Protein AF-A0A4S9XEJ0-F1 (afdb_monomer)

Secondary structure (DSSP, 8-state):
-HHHHHHHHHHHHTT-----TTT-HHHHHT--TTS--S-BTTB-GGGTTHHHHHHHHHHHHHHHHHHHHH-TT--HHHHHHHHHHHHSHHHHHHHHHHHTGGGGS--SSSPPPHHHHHHHHHHHHHHHHHHTTS-HHHHHHHHHHTT-GGGG--TTT------------S--SHHHHHHHHHHHHHHHHHHHHHHHHHHHHHHTTSS--

Organism: Aureobasidium pullulans (NCBI:txid5580)

Solvent-accessible surface area (backbone atoms only — not comparable to full-atom values): 12029 Å² total; per-residue (Å²): 115,69,69,62,52,30,53,53,50,50,30,58,52,30,70,45,82,87,77,50,77,88,54,36,42,65,63,39,19,46,35,53,75,79,75,59,81,61,65,54,75,87,39,62,26,83,55,36,17,50,68,34,13,57,49,11,49,56,51,51,50,50,54,52,47,54,45,50,70,68,39,85,87,60,50,78,70,49,48,58,52,48,53,52,65,62,67,28,58,69,44,37,26,52,40,28,66,74,68,48,54,63,77,50,36,78,47,97,90,47,80,74,53,82,76,48,36,23,45,37,54,22,2,46,45,20,23,47,23,60,59,55,74,67,31,65,66,60,36,48,50,26,42,44,53,57,60,42,64,71,82,54,64,59,87,88,72,75,65,65,80,88,65,86,74,74,83,84,74,95,80,79,77,69,66,64,56,54,53,58,52,52,52,54,52,53,55,53,55,53,53,52,51,54,54,52,53,58,51,55,63,59,57,70,72,66,76,83,118

InterPro domains:
  IPR000999 Ribonuclease III domain [PF00636] (51-132)
  IPR000999 Ribonuclease III domain [cd00593] (25-141)
  IPR036389 Ribonuclease III, endonuclease domain superfamily [G3DSA:1.10.1520.10] (4-154)
  IPR036389 Ribonuclease III, endonuclease domain superfamily [SSF69065] (6-148)

Mean predicted aligned error: 14.69 Å

Foldseek 3Di:
DLLVVLLVLLCVLLVHDFDCVQQVLLVQLLFDQPDDQDDHSNDGSNCRLQVLLVQLLVLVLVLQVVLQVVQPVHDPVNSVVSNCVCLPLVNQLVLCVVSVNQVSHDDPPDGDPSNVSSSSSSSSLSSQCVSVVNDSVSSLSSCVSSPPVSSFDDPVPRDGPPDPDDPDDPPDPDPVVVVVVVVVVVVVVVVVVVVVVVVVVVVVVPPPD

Radius of gyration: 27.66 Å; Cα contacts (8 Å, |Δi|>4): 219; chains: 1; bounding box: 76×70×68 Å

Structure (mmCIF, N/CA/C/O backbone):
data_AF-A0A4S9XEJ0-F1
#
_entry.id   AF-A0A4S9XEJ0-F1
#
loop_
_atom_site.group_PDB
_atom_site.id
_atom_site.type_symbol
_atom_site.label_atom_id
_atom_site.label_alt_id
_atom_site.label_comp_id
_atom_site.label_asym_id
_atom_site.label_entity_id
_atom_site.label_seq_id
_atom_site.pdbx_PDB_ins_code
_atom_site.Cartn_x
_atom_site.Cartn_y
_atom_site.Cartn_z
_atom_site.occupancy
_atom_site.B_iso_or_equiv
_atom_site.auth_seq_id
_atom_site.auth_comp_id
_atom_site.auth_asym_id
_atom_site.auth_atom_id
_atom_site.pdbx_PDB_model_num
ATOM 1 N N . MET A 1 1 ? -17.523 12.321 14.201 1.00 56.69 1 MET A N 1
ATOM 2 C CA . MET A 1 1 ? -17.672 12.680 12.771 1.00 56.69 1 MET A CA 1
ATOM 3 C C . MET A 1 1 ? -16.337 12.949 12.084 1.00 56.69 1 MET A C 1
ATOM 5 O O . MET A 1 1 ? -16.152 12.460 10.982 1.00 56.69 1 MET A O 1
ATOM 9 N N . GLU A 1 2 ? -15.392 13.655 12.710 1.00 63.44 2 GLU A N 1
ATOM 10 C CA . GLU A 1 2 ? -14.106 13.977 12.063 1.00 63.44 2 GLU A CA 1
ATOM 11 C C . GLU A 1 2 ? -13.215 12.751 11.795 1.00 63.44 2 GLU A C 1
ATOM 13 O O . GLU A 1 2 ? -12.726 12.557 10.689 1.00 63.44 2 GLU A O 1
ATOM 18 N N . GLN A 1 3 ? -13.091 11.844 12.770 1.00 69.56 3 GLN A N 1
ATOM 19 C CA . GLN A 1 3 ? -12.257 10.645 12.620 1.00 69.56 3 GLN A CA 1
ATOM 20 C C . GLN A 1 3 ? -12.779 9.695 11.526 1.00 69.56 3 GLN A C 1
ATOM 22 O O . GLN A 1 3 ? -11.992 9.115 10.791 1.00 69.56 3 GLN A O 1
ATOM 27 N N . SER A 1 4 ? -14.101 9.559 11.359 1.00 78.94 4 SER A N 1
ATOM 28 C CA . SER A 1 4 ? -14.663 8.714 10.295 1.00 78.94 4 SER A CA 1
ATOM 29 C C . SER A 1 4 ? -14.434 9.303 8.901 1.00 78.94 4 SER A C 1
ATOM 31 O O . SER A 1 4 ? -14.285 8.547 7.947 1.00 78.94 4 SER A O 1
ATOM 33 N N . LYS A 1 5 ? -14.373 10.636 8.766 1.00 83.62 5 LYS A N 1
ATOM 34 C CA . LYS A 1 5 ? -14.010 11.291 7.500 1.00 83.62 5 LYS A CA 1
ATOM 35 C C . LYS A 1 5 ? -12.553 11.015 7.128 1.00 83.62 5 LYS A C 1
ATOM 37 O O . LYS A 1 5 ? -12.303 10.626 5.994 1.00 83.62 5 LYS A O 1
ATOM 42 N N . GLN A 1 6 ? -11.633 11.132 8.085 1.00 83.62 6 GLN A N 1
ATOM 43 C CA . GLN A 1 6 ? -10.208 10.852 7.871 1.00 83.62 6 GLN A CA 1
ATOM 44 C C . GLN A 1 6 ? -9.970 9.403 7.440 1.00 83.62 6 GLN A C 1
ATOM 46 O O . GLN A 1 6 ? -9.301 9.163 6.441 1.00 83.62 6 GLN A O 1
ATOM 51 N N . LEU A 1 7 ? -10.582 8.435 8.133 1.00 87.94 7 LEU A N 1
ATOM 52 C CA . LEU A 1 7 ? -10.469 7.019 7.765 1.00 87.94 7 LEU A CA 1
ATOM 53 C C . LEU A 1 7 ? -10.992 6.767 6.341 1.00 87.94 7 LEU A C 1
ATOM 55 O O . LEU A 1 7 ? -10.294 6.166 5.531 1.00 87.94 7 LEU A O 1
ATOM 59 N N . ASN A 1 8 ? -12.165 7.313 6.001 1.00 90.50 8 ASN A N 1
ATOM 60 C CA . ASN A 1 8 ? -12.727 7.216 4.650 1.00 90.50 8 ASN A CA 1
ATOM 61 C C . ASN A 1 8 ? -11.831 7.856 3.578 1.00 90.50 8 ASN A C 1
ATOM 63 O O . ASN A 1 8 ? -11.776 7.368 2.446 1.00 90.50 8 ASN A O 1
ATOM 67 N N . GLN A 1 9 ? -11.161 8.961 3.907 1.00 91.56 9 GLN A N 1
ATOM 68 C CA . GLN A 1 9 ? -10.241 9.630 2.995 1.00 91.56 9 GLN A CA 1
ATOM 69 C C . GLN A 1 9 ? -9.018 8.756 2.722 1.00 91.56 9 GLN A C 1
ATOM 71 O O . GLN A 1 9 ? -8.674 8.571 1.557 1.00 91.56 9 GLN A O 1
ATOM 76 N N . VAL A 1 10 ? -8.424 8.148 3.757 1.00 93.50 10 VAL A N 1
ATOM 77 C CA . VAL A 1 10 ? -7.306 7.210 3.575 1.00 93.50 10 VAL A CA 1
ATOM 78 C C . VAL A 1 10 ? -7.724 6.044 2.694 1.00 93.50 10 VAL A C 1
ATOM 80 O O . VAL A 1 10 ? -7.068 5.797 1.691 1.00 93.50 10 VAL A O 1
ATOM 83 N N . GLU A 1 11 ? -8.845 5.390 3.002 1.00 95.31 11 GLU A N 1
ATOM 84 C CA . GLU A 1 11 ? -9.389 4.283 2.201 1.00 95.31 11 GLU A CA 1
ATOM 85 C C . GLU A 1 11 ? -9.604 4.653 0.728 1.00 95.31 11 GLU A C 1
ATOM 87 O O . GLU A 1 11 ? -9.397 3.834 -0.168 1.00 95.31 11 GLU A O 1
ATOM 92 N N . THR A 1 12 ? -9.991 5.904 0.466 1.00 96.19 12 THR A N 1
ATOM 93 C CA . THR A 1 12 ? -10.136 6.433 -0.895 1.00 96.19 12 THR A CA 1
ATOM 94 C C . THR A 1 12 ? -8.777 6.615 -1.572 1.00 96.19 12 THR A C 1
ATOM 96 O O . THR A 1 12 ? -8.625 6.207 -2.720 1.00 96.19 12 THR A O 1
ATOM 99 N N . ILE A 1 13 ? -7.790 7.181 -0.867 1.00 94.88 13 ILE A N 1
ATOM 100 C CA . ILE A 1 13 ? -6.423 7.396 -1.372 1.00 94.88 13 ILE A CA 1
ATOM 101 C C . ILE A 1 13 ? -5.763 6.067 -1.754 1.00 94.88 13 ILE A C 1
ATOM 103 O O . ILE A 1 13 ? -5.186 5.953 -2.831 1.00 94.88 13 ILE A O 1
ATOM 107 N N . ILE A 1 14 ? -5.864 5.054 -0.891 1.00 95.62 14 ILE A N 1
ATOM 108 C CA . ILE A 1 14 ? -5.228 3.746 -1.112 1.00 95.62 14 ILE A CA 1
ATOM 109 C C . ILE A 1 14 ? -6.108 2.769 -1.904 1.00 95.62 14 ILE A C 1
ATOM 111 O O . ILE A 1 14 ? -5.714 1.626 -2.112 1.00 95.62 14 ILE A O 1
ATOM 115 N N . ALA A 1 15 ? -7.313 3.188 -2.305 1.00 96.06 15 ALA A N 1
ATOM 116 C CA . ALA A 1 15 ? -8.309 2.356 -2.980 1.00 96.06 15 ALA A CA 1
ATOM 117 C C . ALA A 1 15 ? -8.579 0.997 -2.285 1.00 96.06 15 ALA A C 1
ATOM 119 O O . ALA A 1 15 ? -8.791 -0.020 -2.948 1.00 96.06 15 ALA A O 1
ATOM 120 N N . TYR A 1 16 ? -8.599 0.981 -0.949 1.00 97.25 16 TYR A N 1
ATOM 121 C CA . TYR A 1 16 ? -8.809 -0.213 -0.123 1.00 97.25 16 TYR A CA 1
ATOM 122 C C . TYR A 1 16 ? -9.828 0.074 0.981 1.00 97.25 16 TYR A C 1
ATOM 124 O O . TYR A 1 16 ? -9.779 1.127 1.610 1.00 97.25 16 TYR A O 1
ATOM 132 N N . ARG A 1 17 ? -10.750 -0.865 1.223 1.00 96.88 17 ARG A N 1
ATOM 133 C CA . ARG A 1 17 ? -11.749 -0.783 2.299 1.00 96.88 17 ARG A CA 1
ATOM 134 C C . ARG A 1 17 ? -11.404 -1.777 3.394 1.00 96.88 17 ARG A C 1
ATOM 136 O O . ARG A 1 17 ? -11.351 -2.974 3.124 1.00 96.88 17 ARG A O 1
ATOM 143 N N . PHE A 1 18 ? -11.213 -1.276 4.609 1.00 95.75 18 PHE A N 1
ATOM 144 C CA . PHE A 1 18 ? -10.935 -2.103 5.773 1.00 95.75 18 PHE A CA 1
ATOM 145 C C . PHE A 1 18 ? -12.184 -2.870 6.194 1.00 95.75 18 PHE A C 1
ATOM 147 O O . PHE A 1 18 ? -13.287 -2.322 6.265 1.00 95.75 18 PHE A O 1
ATOM 154 N N . SER A 1 19 ? -11.998 -4.153 6.483 1.00 95.38 19 SER A N 1
ATOM 155 C CA . SER A 1 19 ? -13.087 -5.090 6.766 1.00 95.38 19 SER A CA 1
ATOM 156 C C . SER A 1 19 ? -13.129 -5.562 8.220 1.00 95.38 19 SER A C 1
ATOM 158 O O . SER A 1 19 ? -14.153 -6.098 8.644 1.00 95.38 19 SER A O 1
ATOM 160 N N . LYS A 1 20 ? -12.067 -5.317 9.004 1.00 94.19 20 LYS A N 1
ATOM 161 C CA . LYS A 1 20 ? -11.933 -5.750 10.406 1.00 94.19 20 LYS A CA 1
ATOM 162 C C . LYS A 1 20 ? -11.928 -4.556 11.370 1.00 94.19 20 LYS A C 1
ATOM 164 O O . LYS A 1 20 ? -10.879 -4.174 11.903 1.00 94.19 20 LYS A O 1
ATOM 169 N N . PRO A 1 21 ? -13.088 -3.910 11.603 1.00 85.88 21 PRO A N 1
ATOM 170 C CA . PRO A 1 21 ? -13.169 -2.710 12.436 1.00 85.88 21 PRO A CA 1
ATOM 171 C C . PRO A 1 21 ? -12.790 -2.960 13.905 1.00 85.88 21 PRO A C 1
ATOM 173 O O . PRO A 1 21 ? -12.331 -2.031 14.571 1.00 85.88 21 PRO A O 1
ATOM 176 N N . ASP A 1 22 ? -12.947 -4.193 14.397 1.00 87.44 22 ASP A N 1
ATOM 177 C CA . ASP A 1 22 ? -12.561 -4.640 15.741 1.00 87.44 22 ASP A CA 1
ATOM 178 C C . ASP A 1 22 ? -11.039 -4.631 15.947 1.00 87.44 22 ASP A C 1
ATOM 180 O O . ASP A 1 22 ? -10.562 -4.324 17.039 1.00 87.44 22 ASP A O 1
ATOM 184 N N . LYS A 1 23 ? -10.270 -4.904 14.886 1.00 89.81 23 LYS A N 1
ATOM 185 C CA . LYS A 1 23 ? -8.802 -4.888 14.921 1.00 89.81 23 LYS A CA 1
ATOM 186 C C . LYS A 1 23 ? -8.216 -3.488 14.876 1.00 89.81 23 LYS A C 1
ATOM 188 O O . LYS A 1 23 ? -7.073 -3.300 15.267 1.00 89.81 23 LYS A O 1
ATOM 193 N N . ALA A 1 24 ? -8.988 -2.504 14.415 1.00 89.44 24 ALA A N 1
ATOM 194 C CA . ALA A 1 24 ? -8.602 -1.096 14.399 1.00 89.44 24 ALA A CA 1
ATOM 195 C C . ALA A 1 24 ? -7.258 -0.795 13.688 1.00 89.44 24 ALA A C 1
ATOM 197 O O . ALA A 1 24 ? -6.648 0.235 13.974 1.00 89.44 24 ALA A O 1
ATOM 198 N N . TYR A 1 25 ? -6.831 -1.623 12.723 1.00 93.62 25 TYR A N 1
ATOM 199 C CA . TYR A 1 25 ? -5.536 -1.487 12.038 1.00 93.62 25 TYR A CA 1
ATOM 200 C C . TYR A 1 25 ? -5.311 -0.101 11.429 1.00 93.62 25 TYR A C 1
ATOM 202 O O . TYR A 1 25 ? -4.280 0.523 11.668 1.00 93.62 25 TYR A O 1
ATOM 210 N N . LEU A 1 26 ? -6.297 0.428 10.697 1.00 92.25 26 LEU A N 1
ATOM 211 C CA . LEU A 1 26 ? -6.178 1.762 10.110 1.00 92.25 26 LEU A CA 1
ATOM 212 C C . LEU A 1 26 ? -6.106 2.857 11.184 1.00 92.25 26 LEU A C 1
ATOM 214 O O . LEU A 1 26 ? -5.370 3.825 11.032 1.00 92.25 26 LEU A O 1
ATOM 218 N N . LYS A 1 27 ? -6.832 2.705 12.299 1.00 89.12 27 LYS A N 1
ATOM 219 C CA . LYS A 1 27 ? -6.749 3.669 13.406 1.00 89.12 27 LYS A CA 1
ATOM 220 C C . LYS A 1 27 ? -5.359 3.653 14.033 1.00 89.12 27 LYS A C 1
ATOM 222 O O . LYS A 1 27 ? -4.839 4.722 14.315 1.00 89.12 27 LYS A O 1
ATOM 227 N N . GLU A 1 28 ? -4.769 2.475 14.234 1.00 88.56 28 GLU A N 1
ATOM 228 C CA . GLU A 1 28 ? -3.400 2.330 14.738 1.00 88.56 28 GLU A CA 1
ATOM 229 C C . GLU A 1 28 ? -2.374 2.943 13.777 1.00 88.56 28 GLU A C 1
ATOM 231 O O . GLU A 1 2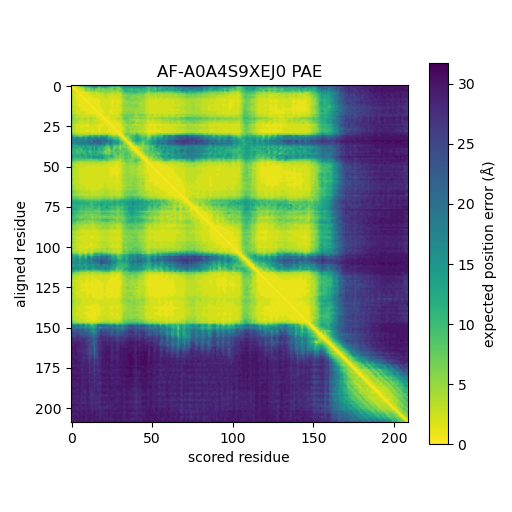8 ? -1.520 3.709 14.218 1.00 88.56 28 GLU A O 1
ATOM 236 N N . ALA A 1 29 ? -2.502 2.694 12.468 1.00 91.31 29 ALA A N 1
ATOM 237 C CA . ALA A 1 29 ? -1.593 3.223 11.450 1.00 91.31 29 ALA A CA 1
ATOM 238 C C . ALA A 1 29 ? -1.505 4.760 11.452 1.00 91.31 29 ALA A C 1
ATOM 240 O O . ALA A 1 29 ? -0.435 5.326 11.211 1.00 91.31 29 ALA A O 1
ATOM 241 N N . LEU A 1 30 ? -2.619 5.432 11.762 1.00 87.69 30 LEU A N 1
ATOM 242 C CA . LEU A 1 30 ? -2.712 6.892 11.808 1.00 87.69 30 LEU A CA 1
ATOM 243 C C . LEU A 1 30 ? -2.282 7.507 13.152 1.00 87.69 30 LEU A C 1
ATOM 245 O O . LEU A 1 30 ? -2.309 8.730 13.280 1.00 87.69 30 LEU A O 1
ATOM 249 N N . ARG A 1 31 ? -1.886 6.716 14.162 1.00 80.88 31 ARG A N 1
ATOM 250 C CA . ARG A 1 31 ? -1.399 7.266 15.441 1.00 80.88 31 ARG A CA 1
ATOM 251 C C . ARG A 1 31 ? 0.052 7.693 15.324 1.00 80.88 31 ARG A C 1
ATOM 253 O O . ARG A 1 31 ? 0.939 6.856 15.147 1.00 80.88 31 ARG A O 1
ATOM 260 N N . THR A 1 32 ? 0.327 8.979 15.536 1.00 68.94 32 THR A N 1
ATOM 261 C CA . THR A 1 32 ? 1.707 9.410 15.756 1.00 68.94 32 THR A CA 1
ATOM 262 C C . THR A 1 32 ? 2.077 9.269 17.230 1.00 68.94 32 THR A C 1
ATOM 264 O O . THR A 1 32 ? 1.226 9.306 18.115 1.00 68.94 32 THR A O 1
ATOM 267 N N . PHE A 1 33 ? 3.375 9.107 17.494 1.00 53.03 33 PHE A N 1
ATOM 268 C CA . PHE A 1 33 ? 4.008 8.822 18.795 1.00 53.03 33 PHE A CA 1
ATOM 269 C C . PHE A 1 33 ? 3.657 9.787 19.963 1.00 53.03 33 PHE A C 1
ATOM 271 O O . PHE A 1 33 ? 4.230 9.668 21.039 1.00 53.03 33 PHE A O 1
ATOM 278 N N . LYS A 1 34 ? 2.767 10.773 19.786 1.00 53.84 34 LYS A N 1
ATOM 279 C CA . LYS A 1 34 ? 2.421 11.769 20.814 1.00 53.84 34 LYS A CA 1
ATOM 280 C C . LYS A 1 34 ? 0.923 12.066 20.980 1.00 53.84 34 LYS A C 1
ATOM 282 O O . LYS A 1 34 ? 0.600 12.865 21.850 1.00 53.84 34 LYS A O 1
ATOM 287 N N . ASP A 1 35 ? 0.028 11.460 20.197 1.00 54.50 35 ASP A N 1
ATOM 288 C CA . ASP A 1 35 ? -1.365 11.944 20.132 1.00 54.50 35 ASP A CA 1
ATOM 289 C C . ASP A 1 35 ? -2.277 11.422 21.253 1.00 54.50 35 ASP A C 1
ATOM 291 O O . ASP A 1 35 ? -3.244 12.088 21.606 1.00 54.50 35 ASP A O 1
ATOM 295 N N . ASP A 1 36 ? -1.997 10.249 21.829 1.00 54.19 36 ASP A N 1
ATOM 296 C CA . ASP A 1 36 ? -2.858 9.641 22.852 1.00 54.19 36 ASP A CA 1
ATOM 297 C C . ASP A 1 36 ? -2.096 8.505 23.567 1.00 54.19 36 ASP A C 1
ATOM 299 O O . ASP A 1 36 ? -1.428 7.715 22.899 1.00 54.19 36 ASP A O 1
ATOM 303 N N . GLN A 1 37 ? -2.174 8.424 24.901 1.00 61.03 37 GLN A N 1
ATOM 304 C CA . GLN A 1 37 ? -1.551 7.378 25.734 1.00 61.03 37 GLN A CA 1
ATOM 305 C C . GLN A 1 37 ? -2.456 6.142 25.935 1.00 61.03 37 GLN A C 1
ATOM 307 O O . GLN A 1 37 ? -2.059 5.180 26.595 1.00 61.03 37 GLN A O 1
ATOM 312 N N . SER A 1 38 ? -3.661 6.131 25.357 1.00 62.31 38 SER A N 1
ATOM 313 C CA . SER A 1 38 ? -4.578 4.990 25.413 1.00 62.31 38 SER A CA 1
ATOM 314 C C . SER A 1 38 ? -4.090 3.822 24.536 1.00 62.31 38 SER A C 1
ATOM 316 O O . SER A 1 38 ? -3.604 4.049 23.427 1.00 62.31 38 SER A O 1
ATOM 318 N N . PRO A 1 39 ? -4.204 2.553 24.953 1.00 60.12 39 PRO A N 1
ATOM 319 C CA . PRO A 1 39 ? -3.944 1.418 24.067 1.00 60.12 39 PRO A CA 1
ATOM 320 C C . PRO A 1 39 ? -4.928 1.369 22.881 1.00 60.12 39 PRO A C 1
ATOM 322 O O . PRO A 1 39 ? -6.117 1.619 23.050 1.00 60.12 39 PRO A O 1
ATOM 325 N N . VAL A 1 40 ? -4.463 1.002 21.681 1.00 67.62 40 VAL A N 1
ATOM 326 C CA . VAL A 1 40 ? -5.322 0.628 20.531 1.00 67.62 40 VAL A CA 1
ATOM 327 C C . VAL A 1 40 ? -4.908 -0.753 20.055 1.00 67.62 40 VAL A C 1
ATOM 329 O O . VAL A 1 40 ? -3.722 -1.066 20.068 1.00 67.62 40 VAL A O 1
ATOM 332 N N . ALA A 1 41 ? -5.888 -1.582 19.682 1.00 67.94 41 ALA A N 1
ATOM 333 C CA . ALA A 1 41 ? -5.665 -2.959 19.233 1.00 67.94 41 ALA A CA 1
ATOM 334 C C . ALA A 1 41 ? -4.838 -3.816 20.222 1.00 67.94 41 ALA A C 1
ATOM 336 O O . ALA A 1 41 ? -4.156 -4.757 19.831 1.00 67.94 41 ALA A O 1
ATOM 337 N N . GLY A 1 42 ? -4.868 -3.480 21.518 1.00 66.31 42 GLY A N 1
ATOM 338 C CA . GLY A 1 42 ? -4.057 -4.139 22.550 1.00 66.31 42 GLY A CA 1
ATOM 339 C C . GLY A 1 42 ? -2.572 -3.742 22.559 1.00 66.31 42 GLY A C 1
ATOM 340 O O . GLY A 1 42 ? -1.807 -4.259 23.372 1.00 66.31 42 GLY A O 1
ATOM 341 N N . HIS A 1 43 ? -2.141 -2.813 21.702 1.00 68.06 43 HIS A N 1
ATOM 342 C CA . HIS A 1 43 ? -0.766 -2.322 21.656 1.00 68.06 43 HIS A CA 1
ATOM 343 C C . HIS A 1 43 ? -0.533 -1.126 22.584 1.00 68.06 43 HIS A C 1
ATOM 345 O O . HIS A 1 43 ? -1.409 -0.287 22.805 1.00 68.06 43 HIS A O 1
ATOM 351 N N . ARG A 1 44 ? 0.690 -1.048 23.133 1.00 65.50 44 ARG A N 1
ATOM 352 C CA . ARG A 1 44 ? 1.110 0.045 24.018 1.00 65.50 44 ARG A CA 1
ATOM 353 C C . ARG A 1 44 ? 1.120 1.351 23.235 1.00 65.50 44 ARG A C 1
ATOM 355 O O . ARG A 1 44 ? 1.751 1.433 22.187 1.00 65.50 44 ARG A O 1
ATOM 362 N N . ALA A 1 45 ? 0.512 2.389 23.795 1.00 63.72 45 ALA A N 1
ATOM 363 C CA . ALA A 1 45 ? 0.402 3.691 23.145 1.00 63.72 45 ALA A CA 1
ATOM 364 C C . ALA A 1 45 ? 1.752 4.305 22.743 1.00 63.72 45 ALA A C 1
ATOM 366 O O . ALA A 1 45 ? 1.862 4.926 21.688 1.00 63.72 45 ALA A O 1
ATOM 367 N N . LYS A 1 46 ? 2.801 4.050 23.539 1.00 67.81 46 LYS A N 1
ATOM 368 C CA . LYS A 1 46 ? 4.172 4.493 23.251 1.00 67.81 46 LYS A CA 1
ATOM 369 C C . LYS A 1 46 ? 4.741 3.939 21.944 1.00 67.81 46 LYS A C 1
ATOM 371 O O . LYS A 1 46 ? 5.672 4.523 21.415 1.00 67.81 46 LYS A O 1
ATOM 376 N N . ASP A 1 47 ? 4.229 2.824 21.428 1.00 73.62 47 ASP A N 1
ATOM 377 C CA . ASP A 1 47 ? 4.750 2.234 20.194 1.00 73.62 47 ASP A CA 1
ATOM 378 C C . ASP A 1 47 ? 4.163 2.953 18.953 1.00 73.62 47 ASP A C 1
ATOM 380 O O . ASP A 1 47 ? 4.772 2.932 17.880 1.00 73.62 47 ASP A O 1
ATOM 384 N N . GLY A 1 48 ? 3.034 3.665 19.101 1.00 82.06 48 GLY A N 1
ATOM 385 C CA . GLY A 1 48 ? 2.346 4.364 18.012 1.00 82.06 48 GLY A CA 1
ATOM 386 C C . GLY A 1 48 ? 2.064 3.434 16.830 1.00 82.06 48 GLY A C 1
ATOM 387 O O . GLY A 1 48 ? 1.669 2.287 17.015 1.00 82.06 48 GLY A O 1
ATOM 388 N N . ASN A 1 49 ? 2.329 3.910 15.616 1.00 90.00 49 ASN A N 1
ATOM 389 C CA . ASN A 1 49 ? 2.192 3.131 14.387 1.00 90.00 49 ASN A CA 1
ATOM 390 C C . ASN A 1 49 ? 3.438 2.299 14.011 1.00 90.00 49 ASN A C 1
ATOM 392 O O . ASN A 1 49 ? 3.455 1.657 12.961 1.00 90.00 49 ASN A O 1
ATOM 396 N N . ARG A 1 50 ? 4.491 2.278 14.844 1.00 90.12 50 ARG A N 1
ATOM 397 C CA . ARG A 1 50 ? 5.803 1.716 14.462 1.00 90.12 50 ARG A CA 1
ATOM 398 C C . ARG A 1 50 ? 5.771 0.216 14.182 1.00 90.12 50 ARG A C 1
ATOM 400 O O . ARG A 1 50 ? 6.497 -0.246 13.312 1.00 90.12 50 ARG A O 1
ATOM 407 N N . LYS A 1 51 ? 4.944 -0.552 14.898 1.00 92.38 51 LYS A N 1
ATOM 408 C CA . LYS A 1 51 ? 4.825 -2.001 14.661 1.00 92.38 51 LYS A CA 1
ATOM 409 C C . LYS A 1 51 ? 4.245 -2.300 13.282 1.00 92.38 51 LYS A C 1
ATOM 411 O O . LYS A 1 51 ? 4.779 -3.140 12.567 1.00 92.38 51 LYS A O 1
ATOM 416 N N . LEU A 1 52 ? 3.188 -1.580 12.904 1.00 94.38 52 LEU A N 1
ATOM 417 C CA . LEU A 1 52 ? 2.623 -1.673 11.561 1.00 94.38 52 LEU A CA 1
ATOM 418 C C . LEU A 1 52 ? 3.611 -1.175 10.510 1.00 94.38 52 LEU A C 1
ATOM 420 O O . LEU A 1 52 ? 3.689 -1.778 9.448 1.00 94.38 52 LEU A O 1
ATOM 424 N N . ALA A 1 53 ? 4.387 -0.130 10.810 1.00 94.25 53 ALA A N 1
ATOM 425 C CA . ALA A 1 53 ? 5.410 0.368 9.896 1.00 94.25 53 ALA A CA 1
ATOM 426 C C . ALA A 1 53 ? 6.485 -0.687 9.598 1.00 94.25 53 ALA A C 1
ATOM 428 O O . ALA A 1 53 ? 6.784 -0.927 8.438 1.00 94.25 53 ALA A O 1
ATOM 429 N N . ILE A 1 54 ? 6.982 -1.401 10.613 1.00 95.19 54 ILE A N 1
ATOM 430 C CA . ILE A 1 54 ? 7.950 -2.495 10.414 1.00 95.19 54 ILE A CA 1
ATOM 431 C C . ILE A 1 54 ? 7.378 -3.591 9.499 1.00 95.19 54 ILE A C 1
ATOM 433 O O . ILE A 1 54 ? 8.076 -4.094 8.623 1.00 95.19 54 ILE A O 1
ATOM 437 N N . ILE A 1 55 ? 6.103 -3.957 9.679 1.00 97.44 55 ILE A N 1
ATOM 438 C CA . ILE A 1 55 ? 5.431 -4.922 8.793 1.00 97.44 55 ILE A CA 1
ATOM 439 C C . ILE A 1 55 ? 5.324 -4.355 7.375 1.00 97.44 55 ILE A C 1
ATOM 441 O O . ILE A 1 55 ? 5.606 -5.055 6.407 1.00 97.44 55 ILE A O 1
ATOM 445 N N . GLY A 1 56 ? 4.911 -3.095 7.253 1.00 97.38 56 GLY A N 1
ATOM 446 C CA . GLY A 1 56 ? 4.753 -2.411 5.978 1.00 97.38 56 GLY A CA 1
ATOM 447 C C . GLY A 1 56 ? 6.038 -2.338 5.172 1.00 97.38 56 GLY A C 1
ATOM 448 O O . GLY A 1 56 ? 6.027 -2.741 4.016 1.00 97.38 56 GLY A O 1
ATOM 449 N N . ASP A 1 57 ? 7.132 -1.893 5.786 1.00 95.50 57 ASP A N 1
ATOM 450 C CA . ASP A 1 57 ? 8.459 -1.815 5.166 1.00 95.50 57 ASP A CA 1
ATOM 451 C C . ASP A 1 57 ? 8.884 -3.172 4.580 1.00 95.50 57 ASP A C 1
ATOM 453 O O . ASP A 1 57 ? 9.137 -3.295 3.378 1.00 95.50 57 ASP A O 1
ATOM 457 N N . ALA A 1 58 ? 8.816 -4.233 5.393 1.00 97.06 58 ALA A N 1
ATOM 458 C CA . ALA A 1 58 ? 9.156 -5.583 4.955 1.00 97.06 58 ALA A CA 1
ATOM 459 C C . ALA A 1 58 ? 8.279 -6.061 3.783 1.00 97.06 58 ALA A C 1
ATOM 461 O O . ALA A 1 58 ? 8.773 -6.628 2.809 1.00 97.06 58 ALA A O 1
ATOM 462 N N . ILE A 1 59 ? 6.970 -5.821 3.849 1.00 97.00 59 ILE A N 1
ATOM 463 C CA . ILE A 1 59 ? 6.027 -6.271 2.822 1.00 97.00 59 ILE A CA 1
ATOM 464 C C . ILE A 1 59 ? 6.149 -5.453 1.529 1.00 97.00 59 ILE A C 1
ATOM 466 O O . ILE A 1 59 ? 6.033 -6.010 0.436 1.00 97.00 59 ILE A O 1
ATOM 470 N N . MET A 1 60 ? 6.445 -4.158 1.619 1.00 94.81 60 MET A N 1
ATOM 471 C CA . MET A 1 60 ? 6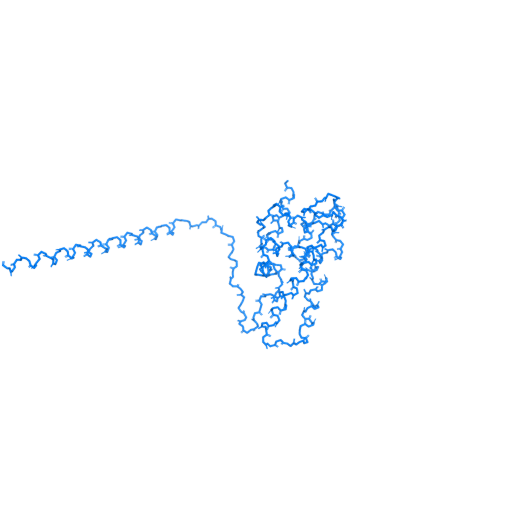.748 -3.329 0.452 1.00 94.81 60 MET A CA 1
ATOM 472 C C . MET A 1 60 ? 8.023 -3.808 -0.245 1.00 94.81 60 MET A C 1
ATOM 474 O O . MET A 1 60 ? 8.033 -3.907 -1.472 1.00 94.81 60 MET A O 1
ATOM 478 N N . ALA A 1 61 ? 9.059 -4.182 0.515 1.00 93.38 61 ALA A N 1
ATOM 479 C CA . ALA A 1 61 ? 10.269 -4.787 -0.036 1.00 93.38 61 ALA A CA 1
ATOM 480 C C . ALA A 1 61 ? 9.981 -6.102 -0.772 1.00 93.38 61 ALA A C 1
ATOM 482 O O . ALA A 1 61 ? 10.487 -6.292 -1.878 1.00 93.38 61 ALA A O 1
ATOM 483 N N . VAL A 1 62 ? 9.113 -6.965 -0.229 1.00 93.56 62 VAL A N 1
ATOM 484 C CA . VAL A 1 62 ? 8.668 -8.194 -0.913 1.00 93.56 62 VAL A CA 1
ATOM 485 C C . VAL A 1 62 ? 7.972 -7.873 -2.237 1.00 93.56 62 VAL A C 1
ATOM 487 O O . VAL A 1 62 ? 8.309 -8.460 -3.261 1.00 93.56 62 VAL A O 1
ATOM 490 N N . VAL A 1 63 ? 7.038 -6.917 -2.253 1.00 91.56 63 VAL A N 1
ATOM 491 C CA . VAL A 1 63 ? 6.318 -6.539 -3.481 1.00 91.56 63 VAL A CA 1
ATOM 492 C C . VAL A 1 63 ? 7.263 -5.984 -4.552 1.00 91.56 63 VAL A C 1
ATOM 494 O O . VAL A 1 63 ? 7.135 -6.335 -5.725 1.00 91.56 63 VAL A O 1
ATOM 497 N N . VAL A 1 64 ? 8.225 -5.141 -4.166 1.00 88.75 64 VAL A N 1
ATOM 498 C CA . VAL A 1 64 ? 9.237 -4.607 -5.092 1.00 88.75 64 VAL A CA 1
ATOM 499 C C . VAL A 1 64 ? 10.181 -5.717 -5.576 1.00 88.75 64 VAL A C 1
ATOM 501 O O . VAL A 1 64 ? 10.546 -5.731 -6.750 1.00 88.75 64 VAL A O 1
ATOM 504 N N . ALA A 1 65 ? 10.533 -6.680 -4.719 1.00 89.00 65 ALA A N 1
ATOM 505 C CA . ALA A 1 65 ? 11.351 -7.835 -5.091 1.00 89.00 65 ALA A CA 1
ATOM 506 C C . ALA A 1 65 ? 10.647 -8.755 -6.092 1.00 89.00 65 ALA A C 1
ATOM 508 O O . ALA A 1 65 ? 11.274 -9.178 -7.059 1.00 89.00 65 ALA A O 1
ATOM 509 N N . GLU A 1 66 ? 9.353 -9.034 -5.905 1.00 87.81 66 GLU A N 1
ATOM 510 C CA . GLU A 1 66 ? 8.563 -9.811 -6.868 1.00 87.81 66 GLU A CA 1
ATOM 511 C C . GLU A 1 66 ? 8.514 -9.122 -8.234 1.00 87.81 66 GLU A C 1
ATOM 513 O O . GLU A 1 66 ? 8.665 -9.782 -9.263 1.00 87.81 66 GLU A O 1
ATOM 518 N N . TYR A 1 67 ? 8.354 -7.795 -8.249 1.00 83.69 67 TYR A N 1
ATOM 519 C CA . TYR A 1 67 ? 8.397 -7.019 -9.483 1.00 83.69 67 TYR A CA 1
ATOM 520 C C . TYR A 1 67 ? 9.761 -7.121 -10.173 1.00 83.69 67 TYR A C 1
ATOM 522 O O . TYR A 1 67 ? 9.820 -7.505 -11.342 1.00 83.69 67 TYR A O 1
ATOM 530 N N . TRP A 1 68 ? 10.848 -6.850 -9.445 1.00 85.31 68 TRP A N 1
ATOM 531 C CA . TRP A 1 68 ? 12.211 -6.985 -9.959 1.00 85.31 68 TRP A CA 1
ATOM 532 C C . TRP A 1 68 ? 12.460 -8.391 -10.517 1.00 85.31 68 TRP A C 1
ATOM 534 O O . TRP A 1 68 ? 12.846 -8.532 -11.670 1.00 85.31 68 TRP A O 1
ATOM 544 N N . TYR A 1 69 ? 12.137 -9.436 -9.754 1.00 85.31 69 TYR A N 1
ATOM 545 C CA . TYR A 1 69 ? 12.329 -10.822 -10.179 1.00 85.31 69 TYR A CA 1
ATOM 546 C C . TYR A 1 69 ? 11.525 -11.177 -11.441 1.00 85.31 69 TYR A C 1
ATOM 548 O O . TYR A 1 69 ? 11.974 -11.969 -12.270 1.00 85.31 69 TYR A O 1
ATOM 556 N N . SER A 1 70 ? 10.332 -10.597 -11.602 1.00 83.69 70 SER A N 1
ATOM 557 C CA . SER A 1 70 ? 9.497 -10.812 -12.788 1.00 83.69 70 SER A CA 1
ATOM 558 C C . SER A 1 70 ? 10.026 -10.112 -14.048 1.00 83.69 70 SER A C 1
ATOM 560 O O . SER A 1 70 ? 9.752 -10.566 -15.165 1.00 83.69 70 SER A O 1
ATOM 562 N N . ASP A 1 71 ? 10.808 -9.040 -13.886 1.00 81.50 71 ASP A N 1
ATOM 563 C CA . ASP A 1 71 ? 11.457 -8.328 -14.982 1.00 81.50 71 ASP A CA 1
ATOM 564 C C . ASP A 1 71 ? 12.694 -9.105 -15.451 1.00 81.50 71 ASP A C 1
ATOM 566 O O . ASP A 1 71 ? 13.788 -8.983 -14.900 1.00 81.50 71 ASP A O 1
ATOM 570 N N . LYS A 1 72 ? 12.510 -9.904 -16.509 1.00 80.12 72 LYS A N 1
ATOM 571 C CA . LYS A 1 72 ? 13.552 -10.762 -17.105 1.00 80.12 72 LYS A CA 1
ATOM 572 C C . LYS A 1 72 ? 14.791 -10.005 -17.585 1.00 80.12 72 LYS A C 1
ATOM 574 O O . LYS A 1 72 ? 15.820 -10.639 -17.802 1.00 80.12 72 LYS A O 1
ATOM 579 N N . ASP A 1 73 ? 14.678 -8.696 -17.793 1.00 83.44 73 ASP A N 1
ATOM 580 C CA . ASP A 1 73 ? 15.769 -7.866 -18.298 1.00 83.44 73 ASP A CA 1
ATOM 581 C C . ASP A 1 73 ? 16.486 -7.123 -17.148 1.00 83.44 73 ASP A C 1
ATOM 583 O O . ASP A 1 73 ? 17.445 -6.388 -17.386 1.00 83.44 73 ASP A O 1
ATOM 587 N N . SER A 1 74 ? 16.036 -7.304 -15.900 1.00 81.19 74 SER A N 1
ATOM 588 C CA . SER A 1 74 ? 16.635 -6.683 -14.721 1.00 81.19 74 SER A CA 1
ATOM 589 C C . SER A 1 74 ? 17.837 -7.475 -14.192 1.00 81.19 74 SER A C 1
ATOM 591 O O . SER A 1 74 ? 17.857 -8.704 -14.147 1.00 81.19 74 SER A O 1
ATOM 593 N N . SER A 1 75 ? 18.875 -6.751 -13.779 1.00 81.56 75 SER A N 1
ATOM 594 C CA . SER A 1 75 ? 20.083 -7.307 -13.170 1.00 81.56 75 SER A CA 1
ATOM 595 C C . SER A 1 75 ? 20.070 -7.160 -11.648 1.00 81.56 75 SER A C 1
ATOM 597 O O . SER A 1 75 ? 19.316 -6.370 -11.075 1.00 81.56 75 SER A O 1
ATOM 599 N N . ILE A 1 76 ? 20.983 -7.853 -10.963 1.00 78.19 76 ILE A N 1
ATOM 600 C CA . ILE A 1 76 ? 21.187 -7.680 -9.515 1.00 78.19 76 ILE A CA 1
ATOM 601 C C . ILE A 1 76 ? 21.618 -6.252 -9.136 1.00 78.19 76 ILE A C 1
ATOM 603 O O . ILE A 1 76 ? 21.326 -5.777 -8.041 1.00 78.19 76 ILE A O 1
ATOM 607 N N . ARG A 1 77 ? 22.281 -5.529 -10.048 1.00 74.94 77 ARG A N 1
ATOM 608 C CA . ARG A 1 77 ? 22.637 -4.120 -9.835 1.00 74.94 77 ARG A CA 1
ATOM 609 C C . ARG A 1 77 ? 21.395 -3.229 -9.862 1.00 74.94 77 ARG A C 1
ATOM 611 O O . ARG A 1 77 ? 21.323 -2.260 -9.107 1.00 74.94 77 ARG A O 1
ATOM 618 N N . ASP A 1 78 ? 20.408 -3.592 -10.679 1.00 78.19 78 ASP A N 1
ATOM 619 C CA . ASP A 1 78 ? 19.129 -2.889 -10.750 1.00 78.19 78 ASP A CA 1
ATOM 620 C C . ASP A 1 78 ? 18.301 -3.102 -9.482 1.00 78.19 78 ASP A C 1
ATOM 622 O O . ASP A 1 78 ? 17.611 -2.175 -9.070 1.00 78.19 78 ASP A O 1
ATOM 626 N N . TRP A 1 79 ? 18.434 -4.250 -8.803 1.00 82.50 79 TRP A N 1
ATOM 627 C CA . TRP A 1 79 ? 17.799 -4.480 -7.500 1.00 82.50 79 TRP A CA 1
ATOM 628 C C . TRP A 1 79 ? 18.237 -3.454 -6.454 1.00 82.50 79 TRP A C 1
ATOM 630 O O . TRP A 1 79 ? 17.394 -2.781 -5.865 1.00 82.50 79 TRP A O 1
ATOM 640 N N . ALA A 1 80 ? 19.547 -3.302 -6.231 1.00 81.31 80 ALA A N 1
ATOM 641 C CA . ALA A 1 80 ? 20.059 -2.395 -5.203 1.00 81.31 80 ALA A CA 1
ATOM 642 C C . ALA A 1 80 ? 19.610 -0.946 -5.456 1.00 81.31 80 ALA A C 1
ATOM 644 O O . ALA A 1 80 ? 19.170 -0.253 -4.536 1.00 81.31 80 ALA A O 1
ATOM 645 N N . ALA A 1 81 ? 19.662 -0.511 -6.720 1.00 80.56 81 ALA A N 1
ATOM 646 C CA . ALA A 1 81 ? 19.188 0.805 -7.127 1.00 80.56 81 ALA A CA 1
ATOM 647 C C . ALA A 1 81 ? 17.664 0.948 -6.970 1.00 80.56 81 ALA A C 1
ATOM 649 O O . ALA A 1 81 ? 17.201 1.969 -6.466 1.00 80.56 81 ALA A O 1
ATOM 650 N N . MET A 1 82 ? 16.878 -0.055 -7.369 1.00 80.50 82 MET A N 1
ATOM 651 C CA . MET A 1 82 ? 15.417 -0.051 -7.259 1.00 80.50 82 MET A CA 1
ATOM 652 C C . MET A 1 82 ? 14.977 -0.014 -5.7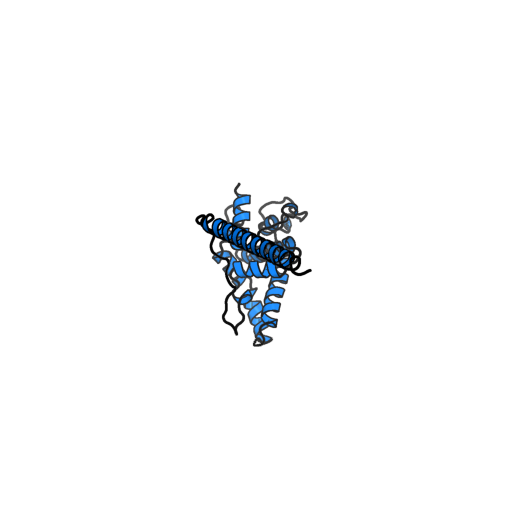96 1.00 80.50 82 MET A C 1
ATOM 654 O O . MET A 1 82 ? 14.249 0.892 -5.400 1.00 80.50 82 MET A O 1
ATOM 658 N N . HIS A 1 83 ? 15.489 -0.927 -4.971 1.00 82.94 83 HIS A N 1
ATOM 659 C CA . HIS A 1 83 ? 15.197 -0.982 -3.544 1.00 82.94 83 HIS A CA 1
ATOM 660 C C . HIS A 1 83 ? 15.526 0.353 -2.860 1.00 82.94 83 HIS A C 1
ATOM 662 O O . HIS A 1 83 ? 14.661 0.961 -2.229 1.00 82.94 83 HIS A O 1
ATOM 668 N N . HIS A 1 84 ? 16.744 0.874 -3.053 1.00 82.44 84 HIS A N 1
ATOM 669 C CA . HIS A 1 84 ? 17.159 2.136 -2.440 1.00 82.44 84 HIS A CA 1
ATOM 67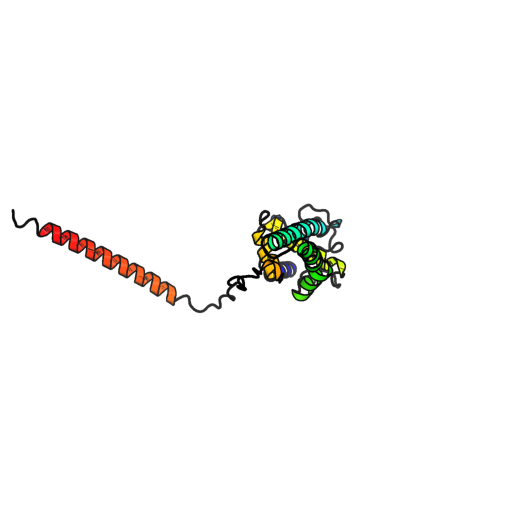0 C C . HIS A 1 84 ? 16.319 3.327 -2.924 1.00 82.44 84 HIS A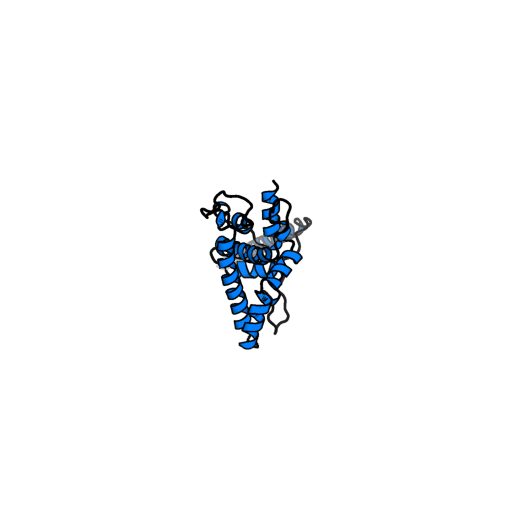 C 1
ATOM 672 O O . HIS A 1 84 ? 15.835 4.126 -2.125 1.00 82.44 84 HIS A O 1
ATOM 678 N N . ASN A 1 85 ? 16.079 3.443 -4.230 1.00 82.81 85 ASN A N 1
ATOM 679 C CA . ASN A 1 85 ? 15.382 4.603 -4.783 1.00 82.81 85 ASN A CA 1
ATOM 680 C C . ASN A 1 85 ? 13.868 4.583 -4.542 1.00 82.81 85 ASN A C 1
ATOM 682 O O . ASN A 1 85 ? 13.237 5.635 -4.656 1.00 82.81 85 ASN A O 1
ATOM 686 N N . ARG A 1 86 ? 13.271 3.421 -4.255 1.00 82.81 86 ARG A N 1
ATOM 687 C CA . ARG A 1 86 ? 11.808 3.257 -4.151 1.00 82.81 86 ARG A CA 1
ATOM 688 C C . ARG A 1 86 ? 11.299 2.996 -2.751 1.00 82.81 86 ARG A C 1
ATOM 690 O O . ARG A 1 86 ? 10.122 3.224 -2.501 1.00 82.81 86 ARG A O 1
ATOM 697 N N . LEU A 1 87 ? 12.168 2.562 -1.851 1.00 88.00 87 LEU A N 1
ATOM 698 C CA . LEU A 1 87 ? 11.828 2.357 -0.447 1.00 88.00 87 LEU A CA 1
ATOM 699 C C . LEU A 1 87 ? 12.607 3.307 0.468 1.00 88.00 87 LEU A C 1
ATOM 701 O O . LEU A 1 87 ? 12.495 3.230 1.682 1.00 88.00 87 LEU A O 1
ATOM 705 N N . SER A 1 88 ? 13.359 4.267 -0.088 1.00 87.94 88 SER A N 1
ATOM 706 C CA . SER A 1 88 ? 13.942 5.332 0.732 1.00 87.94 88 SER A CA 1
ATOM 707 C C . SER A 1 88 ? 12.861 6.191 1.383 1.00 87.94 88 SER A C 1
ATOM 709 O O . SER A 1 88 ? 11.889 6.602 0.744 1.00 87.94 88 SER A O 1
ATOM 711 N N . ASN A 1 89 ? 13.121 6.605 2.624 1.00 86.88 89 ASN A N 1
ATOM 712 C CA . ASN A 1 89 ? 12.295 7.570 3.355 1.00 86.88 89 ASN A CA 1
ATOM 713 C C . ASN A 1 89 ? 11.968 8.825 2.532 1.00 86.88 89 ASN A C 1
ATOM 715 O O . ASN A 1 89 ? 10.863 9.360 2.626 1.00 86.88 89 ASN A O 1
ATOM 719 N N . HIS A 1 90 ? 12.911 9.296 1.705 1.00 87.75 90 HIS A N 1
ATOM 720 C CA . HIS A 1 90 ? 12.696 10.439 0.819 1.00 87.75 90 HIS A CA 1
ATOM 721 C C . HIS A 1 90 ? 11.595 10.162 -0.215 1.00 87.75 90 HIS A C 1
ATOM 723 O O . HIS A 1 90 ? 10.677 10.971 -0.377 1.00 87.75 90 HIS A O 1
ATOM 729 N N . TYR A 1 91 ? 11.660 9.015 -0.892 1.00 89.19 91 TYR A N 1
ATOM 730 C CA . TYR A 1 91 ? 10.656 8.628 -1.877 1.00 89.19 91 TYR A CA 1
ATOM 731 C C . TYR A 1 91 ? 9.291 8.383 -1.224 1.00 89.19 91 TYR A C 1
ATOM 733 O O . TYR A 1 91 ? 8.296 8.962 -1.668 1.00 89.19 91 TYR A O 1
ATOM 741 N N . LEU A 1 92 ? 9.243 7.632 -0.120 1.00 91.75 92 LEU A N 1
ATOM 742 C CA . LEU A 1 92 ? 8.004 7.373 0.623 1.00 91.75 92 LEU A CA 1
ATOM 743 C C . LEU A 1 92 ? 7.341 8.672 1.099 1.00 91.75 92 LEU A C 1
ATOM 745 O O . LEU A 1 92 ? 6.137 8.870 0.933 1.00 91.75 92 LEU A O 1
ATOM 749 N N . ARG A 1 93 ? 8.135 9.626 1.593 1.00 88.38 93 ARG A N 1
ATOM 75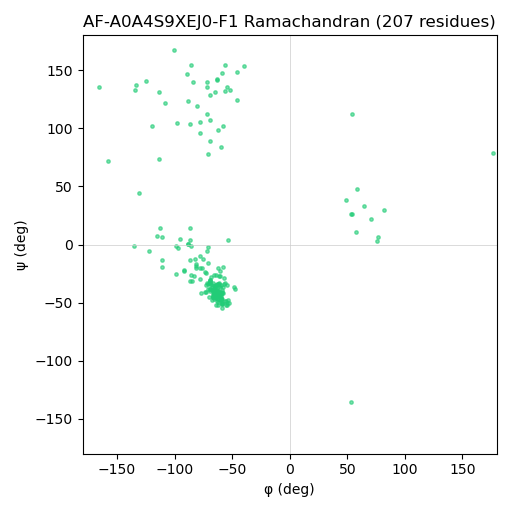0 C CA . ARG A 1 93 ? 7.647 10.962 1.947 1.00 88.38 93 ARG A CA 1
ATOM 751 C C . ARG A 1 93 ? 7.056 11.698 0.749 1.00 88.38 93 ARG A C 1
ATOM 753 O O . ARG A 1 93 ? 6.012 12.332 0.889 1.00 88.38 93 ARG A O 1
ATOM 760 N N . SER A 1 94 ? 7.705 11.641 -0.413 1.00 89.50 94 SER A N 1
ATOM 761 C CA . SER A 1 94 ? 7.189 12.299 -1.620 1.00 89.50 94 SER A CA 1
ATOM 762 C C . SER A 1 94 ? 5.800 11.777 -2.011 1.00 89.50 94 SER A C 1
ATOM 764 O O . SER A 1 94 ? 4.946 12.555 -2.433 1.00 89.50 94 SER A O 1
ATOM 766 N N . ILE A 1 95 ? 5.541 10.481 -1.798 1.00 91.25 95 ILE A N 1
ATOM 767 C CA . ILE A 1 95 ? 4.231 9.862 -2.020 1.00 91.25 95 ILE A CA 1
ATOM 768 C C . ILE A 1 95 ? 3.208 10.383 -1.018 1.00 91.25 95 ILE A C 1
ATOM 770 O O . ILE A 1 95 ? 2.123 10.795 -1.425 1.00 91.25 95 ILE A O 1
ATOM 774 N N . VAL A 1 96 ? 3.552 10.421 0.271 1.00 90.06 96 VAL A N 1
ATOM 775 C CA . VAL A 1 96 ? 2.657 10.947 1.314 1.00 90.06 96 VAL A CA 1
ATOM 776 C C . VAL A 1 96 ? 2.219 12.374 1.004 1.00 90.06 96 VAL A C 1
ATOM 778 O O . VAL A 1 96 ? 1.023 12.651 1.002 1.00 90.06 96 VAL A O 1
ATOM 781 N N . LEU A 1 97 ? 3.169 13.251 0.665 1.00 88.19 97 LEU A N 1
ATOM 782 C CA . LEU A 1 97 ? 2.879 14.651 0.348 1.00 88.19 97 LEU A CA 1
ATOM 783 C C . LEU A 1 97 ? 2.031 14.793 -0.923 1.00 88.19 97 LEU A C 1
ATOM 785 O O . LEU A 1 97 ? 1.086 15.574 -0.955 1.00 88.19 97 LEU A O 1
ATOM 789 N N . ARG A 1 98 ? 2.340 14.026 -1.975 1.00 89.75 98 ARG A N 1
ATOM 790 C CA . ARG A 1 98 ? 1.611 14.090 -3.253 1.00 89.75 98 ARG A CA 1
ATOM 791 C C . ARG A 1 98 ? 0.185 13.546 -3.156 1.00 89.75 98 ARG A C 1
ATOM 793 O O . ARG A 1 98 ? -0.687 14.004 -3.886 1.00 89.75 98 ARG A O 1
ATOM 800 N N . THR A 1 99 ? -0.043 12.557 -2.297 1.00 89.81 99 THR A N 1
ATOM 801 C CA . THR A 1 99 ? -1.363 11.937 -2.094 1.00 89.81 99 THR A CA 1
ATOM 802 C C . THR A 1 99 ? -2.211 12.673 -1.055 1.00 89.81 99 THR A C 1
ATOM 804 O O . THR A 1 99 ? -3.414 12.433 -0.974 1.00 89.81 99 THR A O 1
ATOM 807 N N . GLY A 1 100 ? -1.604 13.571 -0.273 1.00 88.19 100 GLY A N 1
ATOM 808 C CA . GLY A 1 100 ? -2.261 14.262 0.834 1.00 88.19 100 GLY A CA 1
ATOM 809 C C . GLY A 1 100 ? -2.554 13.349 2.029 1.00 88.19 100 GLY A C 1
ATOM 810 O O . GLY A 1 100 ? -3.457 13.632 2.820 1.00 88.19 100 GLY A O 1
ATOM 811 N N . LEU A 1 101 ? -1.832 12.229 2.155 1.00 88.50 101 LEU A N 1
ATOM 812 C CA . LEU A 1 101 ? -2.022 11.279 3.253 1.00 88.50 101 LEU A CA 1
ATOM 813 C C . LEU A 1 101 ? -1.633 11.894 4.610 1.00 88.50 101 LEU A C 1
ATOM 815 O O . LEU A 1 101 ? -2.194 11.528 5.641 1.00 88.50 101 LEU A O 1
ATOM 819 N N . ASP A 1 102 ? -0.732 12.875 4.613 1.00 85.12 102 ASP A N 1
ATOM 820 C CA . ASP A 1 102 ? -0.347 13.654 5.792 1.00 85.12 102 ASP A CA 1
ATOM 821 C C . ASP A 1 102 ? -1.517 14.436 6.404 1.00 85.12 102 ASP A C 1
ATOM 823 O O . ASP A 1 102 ? -1.603 14.532 7.627 1.00 85.12 102 ASP A O 1
ATOM 827 N N . PHE A 1 103 ? -2.468 14.911 5.592 1.00 82.25 103 PHE A N 1
ATOM 828 C CA . PHE A 1 103 ? -3.677 15.590 6.080 1.00 82.25 103 PHE A CA 1
ATOM 829 C C . PHE A 1 103 ? -4.674 14.647 6.769 1.00 82.25 103 PHE A C 1
ATOM 831 O O . PHE A 1 103 ? -5.570 15.098 7.483 1.00 82.25 103 PHE A O 1
ATOM 838 N N . CYS A 1 104 ? -4.533 13.333 6.572 1.00 80.69 104 CYS A N 1
ATOM 839 C CA . CYS A 1 104 ? -5.399 12.336 7.202 1.00 80.69 104 CYS A CA 1
ATOM 840 C C . CYS A 1 104 ? -4.965 11.993 8.634 1.00 80.69 104 CYS A C 1
ATOM 842 O O . CYS A 1 104 ? -5.718 11.358 9.375 1.00 80.69 104 CYS A O 1
ATOM 844 N N . VAL A 1 105 ? -3.764 12.410 9.036 1.00 76.06 105 VAL A N 1
ATOM 845 C CA . VAL A 1 105 ? -3.242 12.208 10.385 1.00 76.06 105 VAL A CA 1
ATOM 846 C C . VAL A 1 105 ? -3.679 13.374 11.259 1.00 76.06 105 VAL A C 1
ATOM 848 O O . VAL A 1 105 ? -3.386 14.533 10.972 1.00 76.06 105 VAL A O 1
ATOM 851 N N . LYS A 1 106 ? -4.366 13.081 12.369 1.00 62.47 106 LYS A N 1
ATOM 852 C CA . LYS A 1 106 ? -4.513 14.080 13.429 1.00 62.47 106 LYS A CA 1
ATOM 853 C C . LYS A 1 106 ? -3.153 14.279 14.065 1.00 62.47 106 LYS A C 1
ATOM 855 O O . LYS A 1 106 ? -2.709 13.442 14.831 1.00 62.47 106 LYS A O 1
ATOM 860 N N . CYS A 1 107 ? -2.538 15.409 13.791 1.00 53.25 107 CYS A N 1
ATOM 861 C CA . CYS A 1 107 ? -1.554 15.972 14.688 1.00 53.25 107 CYS A CA 1
ATOM 862 C C . CYS A 1 107 ? -2.155 17.265 15.229 1.00 53.25 107 CYS A C 1
ATOM 864 O O . CYS A 1 107 ? -2.692 18.068 14.465 1.00 53.25 107 CYS A O 1
ATOM 866 N N . HIS A 1 108 ? -2.118 17.450 16.546 1.00 48.06 108 HIS A N 1
ATOM 867 C CA . HIS A 1 108 ? -2.608 18.651 17.221 1.00 48.06 108 HIS A CA 1
ATOM 868 C C . HIS A 1 108 ? -1.856 19.909 16.740 1.00 48.06 108 HIS A C 1
ATOM 870 O O . HIS A 1 108 ? -0.885 20.332 17.356 1.00 48.06 108 HIS A O 1
ATOM 876 N N . GLY A 1 109 ? -2.282 20.489 15.613 1.00 42.75 109 GLY A N 1
ATOM 877 C CA . GLY A 1 109 ? -1.767 21.750 15.071 1.00 42.75 109 GLY A CA 1
ATOM 878 C C . GLY A 1 109 ? -0.406 21.694 14.363 1.00 42.75 109 GLY A C 1
ATOM 879 O O . GLY A 1 109 ? 0.104 22.746 13.987 1.00 42.75 109 GLY A O 1
ATOM 880 N N . HIS A 1 110 ? 0.191 20.517 14.142 1.00 48.12 110 HIS A N 1
ATOM 881 C CA . HIS A 1 110 ? 1.523 20.406 13.528 1.00 48.12 110 HIS A CA 1
ATOM 882 C C . HIS A 1 110 ? 1.577 19.332 12.446 1.00 48.12 110 HIS A C 1
ATOM 884 O O . HIS A 1 110 ? 1.147 18.217 12.683 1.00 48.12 110 HIS A O 1
ATOM 890 N N . GLN A 1 111 ? 2.145 19.619 11.274 1.00 54.62 111 GLN A N 1
ATOM 891 C CA . GLN A 1 111 ? 2.407 18.573 10.278 1.00 54.62 111 GLN A CA 1
ATOM 892 C C . GLN A 1 111 ? 3.325 17.480 10.861 1.00 54.62 111 GLN A C 1
ATOM 894 O O . GLN A 1 111 ? 4.207 17.792 11.673 1.00 54.62 111 GLN A O 1
ATOM 899 N N . PRO A 1 112 ? 3.169 16.206 10.449 1.00 56.66 112 PRO A N 1
ATOM 900 C CA . PRO A 1 112 ? 4.117 15.160 10.806 1.00 56.66 112 PRO A CA 1
ATOM 901 C C . PRO A 1 112 ? 5.540 15.614 10.455 1.00 56.66 112 PRO A C 1
ATOM 903 O O . PRO A 1 112 ? 5.786 16.120 9.358 1.00 56.66 112 PRO A O 1
ATOM 906 N N . SER A 1 113 ? 6.493 15.447 11.379 1.00 62.44 113 SER A N 1
ATOM 907 C CA . SER A 1 113 ? 7.901 15.731 11.079 1.00 62.44 113 SER A CA 1
ATOM 908 C C . SER A 1 113 ? 8.358 14.908 9.871 1.00 62.44 113 SER A C 1
ATOM 910 O O . SER A 1 113 ? 7.812 13.837 9.605 1.00 62.44 113 SER A O 1
ATOM 912 N N . LYS A 1 114 ? 9.372 15.396 9.146 1.00 59.66 114 LYS A N 1
ATOM 913 C CA . LYS A 1 114 ? 9.860 14.804 7.884 1.00 59.66 114 LYS A CA 1
ATOM 914 C C . LYS A 1 114 ? 10.062 13.281 7.965 1.00 59.66 114 LYS A C 1
ATOM 916 O O . LYS A 1 114 ? 9.694 12.582 7.027 1.00 59.66 114 LYS A O 1
ATOM 921 N N . ASP A 1 115 ? 10.549 12.789 9.101 1.00 64.25 115 ASP A N 1
ATOM 922 C CA . ASP A 1 115 ? 10.817 11.364 9.341 1.00 64.25 115 ASP A CA 1
ATOM 923 C C . ASP A 1 115 ? 9.552 10.517 9.553 1.00 64.25 115 ASP A C 1
ATOM 925 O O . ASP A 1 115 ? 9.558 9.319 9.304 1.00 64.25 115 ASP A O 1
ATOM 929 N N . LYS A 1 116 ? 8.437 11.120 9.981 1.00 76.75 116 LYS A N 1
ATOM 930 C CA . LYS A 1 116 ? 7.190 10.398 10.284 1.00 76.75 116 LYS A CA 1
ATOM 931 C C . LYS A 1 116 ? 6.355 10.081 9.047 1.00 76.75 116 LYS A C 1
ATOM 933 O O . LYS A 1 116 ? 5.480 9.225 9.127 1.00 76.75 116 LYS A O 1
ATOM 938 N N . ALA A 1 117 ? 6.594 10.762 7.927 1.00 84.69 117 ALA A N 1
ATOM 939 C CA . ALA A 1 117 ? 5.836 10.544 6.699 1.00 84.69 117 ALA A CA 1
ATOM 940 C C . ALA A 1 117 ? 6.097 9.147 6.106 1.00 84.69 117 ALA A C 1
ATOM 942 O O . ALA A 1 117 ? 5.146 8.447 5.783 1.00 84.69 117 ALA A O 1
ATOM 943 N N . GLY A 1 118 ? 7.360 8.707 6.029 1.00 89.12 118 GLY A N 1
ATOM 944 C CA . GLY A 1 118 ? 7.692 7.345 5.581 1.00 89.12 118 GLY A CA 1
ATOM 945 C C . GLY A 1 118 ? 7.034 6.285 6.467 1.00 89.12 118 GLY A C 1
ATOM 946 O O . GLY A 1 118 ? 6.250 5.475 5.983 1.00 89.12 118 GLY A O 1
ATOM 947 N N . THR A 1 119 ? 7.216 6.417 7.785 1.00 90.81 119 THR A N 1
ATOM 948 C CA . THR A 1 119 ? 6.618 5.525 8.792 1.00 90.81 119 THR A CA 1
ATOM 949 C C . THR A 1 119 ? 5.091 5.472 8.727 1.00 90.81 119 THR A C 1
ATOM 951 O O . THR A 1 119 ? 4.501 4.419 8.946 1.00 90.81 119 THR A O 1
ATOM 954 N N . LEU A 1 120 ? 4.421 6.588 8.423 1.00 91.50 120 LEU A N 1
ATOM 955 C CA . LEU A 1 120 ? 2.974 6.610 8.198 1.00 91.50 120 LEU A CA 1
ATOM 956 C C . LEU A 1 120 ? 2.578 5.748 6.997 1.00 91.50 120 LEU A C 1
ATOM 958 O O . LEU A 1 120 ? 1.648 4.951 7.104 1.00 91.50 120 LEU A O 1
ATOM 962 N N . LEU A 1 121 ? 3.258 5.923 5.863 1.00 94.12 121 LEU A N 1
ATOM 963 C CA . LEU A 1 121 ? 2.953 5.183 4.641 1.00 94.12 121 LEU A CA 1
ATOM 964 C C . LEU A 1 121 ? 3.170 3.682 4.843 1.00 94.12 121 LEU A C 1
ATOM 966 O O . LEU A 1 121 ? 2.281 2.891 4.535 1.00 94.12 121 LEU A O 1
ATOM 970 N N . GLU A 1 122 ? 4.308 3.314 5.430 1.00 95.62 122 GLU A N 1
ATOM 971 C CA . GLU A 1 122 ? 4.624 1.939 5.816 1.00 95.62 122 GLU A CA 1
ATOM 972 C C . GLU A 1 122 ? 3.535 1.380 6.736 1.00 95.62 122 GLU A C 1
ATOM 974 O O . GLU A 1 122 ? 2.984 0.315 6.474 1.00 95.62 122 GLU A O 1
ATOM 979 N N . ALA A 1 123 ? 3.131 2.118 7.774 1.00 95.38 123 ALA A N 1
ATOM 980 C CA . ALA A 1 123 ? 2.106 1.648 8.698 1.00 95.38 123 ALA A CA 1
ATOM 981 C C . ALA A 1 123 ? 0.742 1.436 8.029 1.00 95.38 123 ALA A C 1
ATOM 983 O O . ALA A 1 123 ? 0.048 0.470 8.348 1.00 95.38 123 ALA A O 1
ATOM 984 N N . VAL A 1 124 ? 0.354 2.305 7.092 1.00 96.31 124 VAL A N 1
ATOM 985 C CA . VAL A 1 124 ? -0.879 2.134 6.310 1.00 96.31 124 VAL A CA 1
ATOM 986 C C . VAL A 1 124 ? -0.796 0.880 5.439 1.00 96.31 124 VAL A C 1
ATOM 988 O O . VAL A 1 124 ? -1.756 0.112 5.393 1.00 96.31 124 VAL A O 1
ATOM 991 N N . ILE A 1 125 ? 0.348 0.616 4.805 1.00 97.88 125 ILE A N 1
ATOM 992 C CA . ILE A 1 125 ? 0.547 -0.612 4.028 1.00 97.88 125 ILE A CA 1
ATOM 993 C C . ILE A 1 125 ? 0.535 -1.859 4.925 1.00 97.88 125 ILE A C 1
ATOM 995 O O . ILE A 1 125 ? -0.142 -2.837 4.600 1.00 97.88 125 ILE A O 1
ATOM 999 N N . GLY A 1 126 ? 1.196 -1.818 6.083 1.00 98.19 126 GLY A N 1
ATOM 1000 C CA . GLY A 1 126 ? 1.149 -2.895 7.072 1.00 98.19 126 GLY A CA 1
ATOM 1001 C C . GLY A 1 126 ? -0.277 -3.174 7.556 1.00 98.19 126 GLY A C 1
ATOM 1002 O O . GLY A 1 126 ? -0.680 -4.331 7.681 1.00 98.19 126 GLY A O 1
ATOM 1003 N N . ALA A 1 127 ? -1.083 -2.126 7.745 1.00 97.50 127 ALA A N 1
ATOM 1004 C CA . ALA A 1 127 ? -2.496 -2.254 8.085 1.00 97.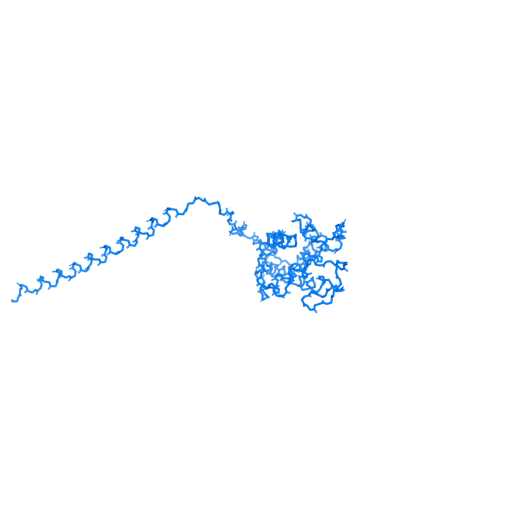50 127 ALA A CA 1
ATOM 1005 C C . ALA A 1 127 ? -3.303 -2.950 6.976 1.00 97.50 127 ALA A C 1
ATOM 1007 O O . ALA A 1 127 ? -4.095 -3.838 7.286 1.00 97.50 127 ALA A O 1
ATOM 1008 N N . VAL A 1 128 ? -3.091 -2.598 5.700 1.00 98.38 128 VAL A N 1
ATOM 1009 C CA . VAL A 1 128 ? -3.731 -3.278 4.554 1.00 98.38 128 VAL A CA 1
ATOM 1010 C C . VAL A 1 128 ? -3.358 -4.757 4.525 1.00 98.38 128 VAL A C 1
ATOM 1012 O O . VAL A 1 128 ? -4.229 -5.612 4.361 1.00 98.38 128 VAL A O 1
ATOM 1015 N N . TYR A 1 129 ? -2.077 -5.078 4.709 1.00 98.56 129 TYR A N 1
ATOM 1016 C CA . TYR A 1 129 ? -1.600 -6.458 4.701 1.00 98.56 129 TYR A CA 1
ATOM 1017 C C . TYR A 1 129 ? -2.295 -7.309 5.773 1.00 98.56 129 TYR A C 1
ATOM 1019 O O . TYR A 1 129 ? -2.808 -8.382 5.466 1.00 98.56 129 TYR A O 1
ATOM 1027 N N . LEU A 1 130 ? -2.390 -6.813 7.010 1.00 98.31 130 LEU A N 1
ATOM 1028 C CA . LEU A 1 130 ? -3.043 -7.548 8.098 1.00 98.31 130 LEU A CA 1
ATOM 1029 C C . LEU A 1 130 ? -4.573 -7.594 7.966 1.00 98.31 130 LEU A C 1
ATOM 1031 O O . LEU A 1 130 ? -5.183 -8.639 8.206 1.00 98.31 130 LEU A O 1
ATOM 1035 N N . ASP A 1 131 ? -5.211 -6.491 7.562 1.00 98.38 131 ASP A N 1
ATOM 1036 C CA . ASP A 1 131 ? -6.664 -6.463 7.366 1.00 98.38 131 ASP A CA 1
ATOM 1037 C C . ASP A 1 131 ? -7.100 -7.439 6.267 1.00 98.38 131 ASP A C 1
ATOM 1039 O O . ASP A 1 131 ? -8.126 -8.099 6.409 1.00 98.38 131 ASP A O 1
ATOM 1043 N N . SER A 1 132 ? -6.272 -7.614 5.237 1.00 97.88 132 SER A N 1
ATOM 1044 C CA . SER A 1 132 ? -6.541 -8.485 4.089 1.00 97.88 132 SER A CA 1
ATOM 1045 C C . SER A 1 132 ? -6.131 -9.955 4.268 1.00 97.88 132 SER A C 1
ATOM 1047 O O . SER A 1 132 ? -6.072 -10.679 3.277 1.00 97.88 132 SER A O 1
ATOM 1049 N N . ASP A 1 133 ? -5.845 -10.404 5.498 1.00 97.81 133 ASP A N 1
ATOM 1050 C CA . ASP A 1 133 ? -5.365 -11.770 5.788 1.00 97.81 133 ASP A CA 1
ATOM 1051 C C . ASP A 1 133 ? -4.061 -12.105 5.052 1.00 97.81 133 ASP A C 1
ATOM 1053 O O . ASP A 1 133 ? -3.919 -13.159 4.431 1.00 97.81 133 ASP A O 1
ATOM 1057 N N . CYS A 1 134 ? -3.093 -11.189 5.127 1.00 97.38 134 CYS A N 1
ATOM 1058 C CA . CYS A 1 134 ? -1.765 -11.327 4.533 1.00 97.38 134 CYS A CA 1
ATOM 1059 C C . CYS A 1 134 ? -1.781 -11.397 2.992 1.00 97.38 134 CYS A C 1
ATOM 1061 O O . CYS A 1 134 ? -0.946 -12.057 2.370 1.00 97.38 134 CYS A O 1
ATOM 1063 N N . ASN A 1 135 ? -2.725 -10.707 2.343 1.00 96.44 135 ASN A N 1
ATOM 1064 C CA . ASN A 1 135 ? -2.881 -10.756 0.892 1.00 96.44 135 ASN A CA 1
ATOM 1065 C C . ASN A 1 135 ? -1.981 -9.736 0.173 1.00 96.44 135 ASN A C 1
ATOM 1067 O O . ASN A 1 135 ? -2.296 -8.547 0.067 1.00 96.44 135 ASN A O 1
ATOM 1071 N N . LEU A 1 136 ? -0.891 -10.224 -0.425 1.00 93.88 136 LEU A N 1
ATOM 1072 C CA . LEU A 1 136 ? 0.039 -9.401 -1.208 1.00 93.88 136 LEU A CA 1
ATOM 1073 C C . LEU A 1 136 ? -0.603 -8.715 -2.425 1.00 93.88 136 LEU A C 1
ATOM 1075 O O . LEU A 1 136 ? -0.155 -7.644 -2.829 1.00 93.88 136 LEU A O 1
ATOM 1079 N N . SER A 1 137 ? -1.673 -9.263 -3.008 1.00 92.94 137 SER A N 1
ATOM 1080 C CA . SER A 1 137 ? -2.374 -8.590 -4.109 1.0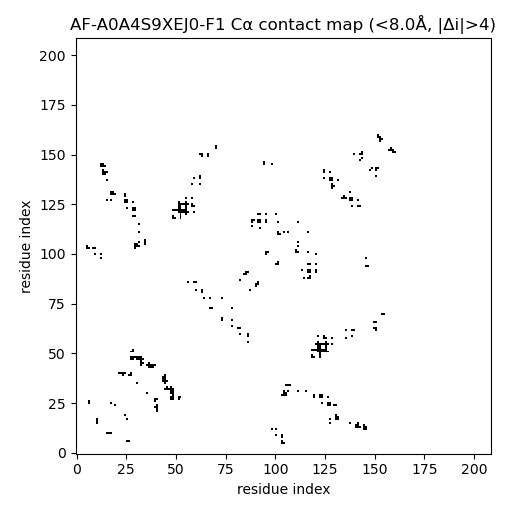0 92.94 137 SER A CA 1
ATOM 1081 C C . SER A 1 137 ? -3.144 -7.359 -3.632 1.00 92.94 137 SER A C 1
ATOM 1083 O O . SER A 1 137 ? -3.211 -6.370 -4.358 1.00 92.94 137 SER A O 1
ATOM 1085 N N . ALA A 1 138 ? -3.686 -7.382 -2.411 1.00 96.06 138 ALA A N 1
ATOM 1086 C CA . ALA A 1 138 ? -4.318 -6.202 -1.821 1.00 96.06 138 ALA A CA 1
ATOM 1087 C C . ALA A 1 138 ? -3.283 -5.099 -1.560 1.00 96.06 138 ALA A C 1
ATOM 1089 O O . ALA A 1 138 ? -3.512 -3.942 -1.911 1.00 96.06 138 ALA A O 1
ATOM 1090 N N . VAL A 1 139 ? -2.114 -5.479 -1.036 1.00 96.62 139 VAL A N 1
ATOM 1091 C CA . VAL A 1 139 ? -0.970 -4.576 -0.849 1.00 96.62 139 VAL A CA 1
ATOM 1092 C C . VAL A 1 139 ? -0.526 -3.966 -2.174 1.00 96.62 139 VAL A C 1
ATOM 1094 O O . VAL A 1 139 ? -0.424 -2.745 -2.273 1.00 96.62 139 VAL A O 1
ATOM 1097 N N . ARG A 1 140 ? -0.308 -4.789 -3.209 1.00 93.81 140 ARG A N 1
ATOM 1098 C CA . ARG A 1 140 ? 0.055 -4.308 -4.549 1.00 93.81 140 ARG A CA 1
ATOM 1099 C C . ARG A 1 140 ? -0.931 -3.266 -5.047 1.00 93.81 140 ARG A C 1
ATOM 1101 O O . ARG A 1 140 ? -0.511 -2.182 -5.432 1.00 93.81 140 ARG A O 1
ATOM 1108 N N . ASN A 1 141 ? -2.230 -3.557 -4.986 1.00 93.19 141 ASN A N 1
ATOM 1109 C CA . ASN A 1 141 ? -3.270 -2.627 -5.428 1.00 93.19 141 ASN A CA 1
ATOM 1110 C C . ASN A 1 141 ? -3.226 -1.298 -4.658 1.00 93.19 141 ASN A C 1
ATOM 1112 O O . ASN A 1 141 ? -3.352 -0.240 -5.274 1.00 93.19 141 ASN A O 1
ATOM 1116 N N . ALA A 1 142 ? -2.990 -1.339 -3.343 1.00 95.75 142 ALA A N 1
ATOM 1117 C CA . ALA A 1 142 ? -2.820 -0.133 -2.537 1.00 95.75 142 ALA A CA 1
ATOM 1118 C C . ALA A 1 142 ? -1.570 0.665 -2.948 1.00 95.75 142 ALA A C 1
ATOM 1120 O O . ALA A 1 142 ? -1.642 1.881 -3.121 1.00 95.75 142 ALA A O 1
ATOM 1121 N N . MET A 1 143 ? -0.436 -0.005 -3.183 1.00 94.12 143 MET A N 1
ATOM 1122 C CA . MET A 1 143 ? 0.784 0.636 -3.689 1.00 94.12 143 MET A CA 1
ATOM 1123 C C . MET A 1 143 ? 0.569 1.251 -5.083 1.00 94.12 143 MET A C 1
ATOM 1125 O O . MET A 1 143 ? 0.998 2.378 -5.332 1.00 94.12 143 MET A O 1
ATOM 1129 N N . VAL A 1 144 ? -0.159 0.578 -5.981 1.00 91.56 144 VAL A N 1
ATOM 1130 C CA . VAL A 1 144 ? -0.544 1.139 -7.289 1.00 91.56 144 VAL A CA 1
ATOM 1131 C C . VAL A 1 144 ? -1.382 2.407 -7.116 1.00 91.56 144 VAL A C 1
ATOM 1133 O O . VAL A 1 144 ? -1.095 3.415 -7.760 1.00 91.56 144 VAL A O 1
ATOM 1136 N N . ALA A 1 145 ? -2.384 2.389 -6.232 1.00 92.50 145 ALA A N 1
ATOM 1137 C CA . ALA A 1 145 ? -3.243 3.545 -5.963 1.00 92.50 145 ALA A CA 1
ATOM 1138 C C . ALA A 1 145 ? -2.458 4.746 -5.405 1.00 92.50 145 ALA A C 1
ATOM 1140 O O . ALA A 1 145 ? -2.701 5.888 -5.792 1.00 92.50 145 ALA A O 1
ATOM 1141 N N . LEU A 1 146 ? -1.442 4.479 -4.580 1.00 91.94 146 LEU A N 1
ATOM 1142 C CA . LEU A 1 146 ? -0.489 5.471 -4.069 1.00 91.94 146 LEU A CA 1
ATOM 1143 C C . LEU A 1 146 ? 0.501 5.980 -5.137 1.00 91.94 146 LEU A C 1
ATOM 1145 O O . LEU A 1 146 ? 1.272 6.913 -4.899 1.00 91.94 146 LEU A O 1
ATOM 1149 N N . GLY A 1 147 ? 0.476 5.401 -6.338 1.00 87.44 147 GLY A N 1
ATOM 1150 C CA . GLY A 1 147 ? 1.294 5.818 -7.468 1.00 87.44 147 GLY A CA 1
ATOM 1151 C C . GLY A 1 147 ? 2.717 5.269 -7.440 1.00 87.44 147 GLY A C 1
ATOM 1152 O O . GLY A 1 147 ? 3.614 5.931 -7.967 1.00 87.44 147 GLY A O 1
ATOM 1153 N N . PHE A 1 148 ? 2.936 4.088 -6.851 1.00 85.38 148 PHE A N 1
ATOM 1154 C CA . PHE A 1 148 ? 4.154 3.310 -7.082 1.00 85.38 148 PHE A CA 1
ATOM 1155 C C . PHE A 1 148 ? 4.131 2.786 -8.520 1.00 85.38 148 PHE A C 1
ATOM 1157 O O . PHE A 1 148 ? 3.618 1.703 -8.784 1.00 85.38 148 PHE A O 1
ATOM 1164 N N . ALA A 1 149 ? 4.670 3.568 -9.457 1.00 63.94 149 ALA A N 1
ATOM 1165 C CA . ALA A 1 149 ? 4.641 3.256 -10.888 1.00 63.94 149 ALA A CA 1
ATOM 1166 C C . ALA A 1 149 ? 5.273 1.893 -11.226 1.00 63.94 149 ALA A C 1
ATOM 1168 O O . ALA A 1 149 ? 4.860 1.245 -12.178 1.00 63.94 149 ALA A O 1
ATOM 1169 N N . GLU A 1 150 ? 6.234 1.430 -10.429 1.00 59.78 150 GLU A N 1
ATOM 1170 C CA . GLU A 1 150 ? 6.952 0.179 -10.681 1.00 59.78 150 GLU A CA 1
ATOM 1171 C C . GLU A 1 150 ? 6.199 -1.067 -10.227 1.00 59.78 150 GLU A C 1
ATOM 1173 O O . GLU A 1 150 ? 6.450 -2.124 -10.764 1.00 59.78 150 GLU A O 1
ATOM 1178 N N . VAL A 1 151 ? 5.179 -0.975 -9.368 1.00 56.91 151 VAL A N 1
ATOM 1179 C CA . VAL A 1 151 ? 4.300 -2.136 -9.094 1.00 56.91 151 VAL A CA 1
ATOM 1180 C C . VAL A 1 151 ? 3.402 -2.457 -10.312 1.00 56.91 151 VAL A C 1
ATOM 1182 O O . VAL A 1 151 ? 2.623 -3.406 -10.295 1.00 56.91 151 VAL A O 1
ATOM 1185 N N . VAL A 1 152 ? 3.492 -1.661 -11.388 1.00 51.12 152 VAL A N 1
ATOM 1186 C CA . VAL A 1 152 ? 2.506 -1.610 -12.478 1.00 51.12 152 VAL A CA 1
ATOM 1187 C C . VAL A 1 152 ? 3.089 -1.903 -13.869 1.00 51.12 152 VAL A C 1
ATOM 1189 O O . VAL A 1 152 ? 2.307 -1.964 -14.814 1.00 51.12 152 VAL A O 1
ATOM 1192 N N . VAL A 1 153 ? 4.407 -2.072 -14.064 1.00 52.56 153 VAL A N 1
ATOM 1193 C CA . VAL A 1 153 ? 4.984 -2.018 -15.430 1.00 52.56 153 VAL A CA 1
ATOM 1194 C C . VAL A 1 153 ? 5.687 -3.298 -15.881 1.00 52.56 153 VAL A C 1
ATOM 1196 O O . VAL A 1 153 ? 6.863 -3.511 -15.636 1.00 52.56 153 VAL A O 1
ATOM 1199 N N . ASP A 1 154 ? 5.012 -4.088 -16.712 1.00 48.06 154 ASP A N 1
ATOM 1200 C CA . ASP A 1 154 ? 5.719 -4.945 -17.667 1.00 48.06 154 ASP A CA 1
ATOM 1201 C C . ASP A 1 154 ? 6.313 -4.060 -18.783 1.00 48.06 154 ASP A C 1
ATOM 1203 O O . ASP A 1 154 ? 5.586 -3.466 -19.589 1.00 48.06 154 ASP A O 1
ATOM 1207 N N . LYS A 1 155 ? 7.648 -3.964 -18.828 1.00 46.53 155 LYS A N 1
ATOM 1208 C CA . LYS A 1 155 ? 8.390 -3.159 -19.813 1.00 46.53 155 LYS A CA 1
ATOM 1209 C C . LYS A 1 155 ? 8.182 -3.616 -21.265 1.00 46.53 155 LYS A C 1
ATOM 1211 O O . LYS A 1 155 ? 8.419 -2.820 -22.170 1.00 46.53 155 LYS A O 1
ATOM 1216 N N . LYS A 1 156 ? 7.736 -4.856 -21.513 1.00 43.66 156 LYS A N 1
ATOM 1217 C CA . LYS A 1 156 ? 7.583 -5.426 -22.869 1.00 43.66 156 LYS A CA 1
ATOM 1218 C C . LYS A 1 156 ? 6.242 -5.108 -23.503 1.00 43.66 156 LYS A C 1
ATOM 1220 O O . LYS A 1 156 ? 6.157 -4.995 -24.723 1.00 43.66 156 LYS A O 1
ATOM 1225 N N . THR A 1 157 ? 5.193 -4.976 -22.699 1.00 49.31 157 THR A N 1
ATOM 1226 C CA . THR A 1 157 ? 3.843 -4.766 -23.228 1.00 49.31 157 THR A CA 1
ATOM 1227 C C . THR A 1 157 ? 3.428 -3.304 -23.214 1.00 49.31 157 THR A C 1
ATOM 1229 O O . THR A 1 157 ? 2.584 -2.933 -24.021 1.00 49.31 157 THR A O 1
ATOM 1232 N N . GLY A 1 158 ? 3.987 -2.460 -22.336 1.00 42.47 158 GLY A N 1
ATOM 1233 C CA . GLY A 1 158 ? 3.565 -1.056 -22.207 1.00 42.47 158 GLY A CA 1
ATOM 1234 C C . GLY A 1 158 ? 2.069 -0.896 -21.891 1.00 42.47 158 GLY A C 1
ATOM 1235 O O . GLY A 1 158 ? 1.524 0.204 -21.983 1.00 42.47 158 GLY A O 1
ATOM 1236 N N . ILE A 1 159 ? 1.381 -1.992 -21.545 1.00 38.03 159 ILE A N 1
ATOM 1237 C CA . ILE A 1 159 ? -0.054 -2.013 -21.301 1.00 38.03 159 ILE A CA 1
ATOM 1238 C C . ILE A 1 159 ? -0.276 -1.932 -19.798 1.00 38.03 159 ILE A C 1
ATOM 1240 O O . ILE A 1 159 ? -0.130 -2.890 -19.044 1.00 38.03 159 ILE A O 1
ATOM 1244 N N . TYR A 1 160 ? -0.681 -0.729 -19.417 1.00 51.59 160 TYR A N 1
ATOM 1245 C CA . TYR A 1 160 ? -1.276 -0.349 -18.150 1.00 51.59 160 TYR A CA 1
ATOM 1246 C C . TYR A 1 160 ? -2.372 -1.323 -17.704 1.00 51.59 160 TYR A C 1
ATOM 1248 O O . TYR A 1 160 ? -3.148 -1.832 -18.520 1.00 51.59 160 TYR A O 1
ATOM 1256 N N . GLY A 1 161 ? -2.517 -1.492 -16.389 1.00 38.25 161 GLY A N 1
ATOM 1257 C CA . GLY A 1 161 ? -3.684 -2.144 -15.805 1.00 38.25 161 GLY A CA 1
ATOM 1258 C C . GLY A 1 161 ? -4.983 -1.617 -16.424 1.00 38.25 161 GLY A C 1
ATOM 1259 O O . GLY A 1 161 ? -5.256 -0.413 -16.429 1.00 38.25 161 GLY A O 1
ATOM 1260 N N . LYS A 1 162 ? -5.809 -2.520 -16.961 1.00 31.03 162 LYS A N 1
ATOM 1261 C CA . LYS A 1 162 ? -7.180 -2.193 -17.361 1.00 31.03 162 LYS A CA 1
ATOM 1262 C C . LYS A 1 162 ? -7.982 -1.763 -16.124 1.00 31.03 162 LYS A C 1
ATOM 1264 O O . LYS A 1 162 ? -8.495 -2.592 -15.387 1.00 31.03 162 LYS A O 1
ATOM 1269 N N . THR A 1 163 ? -8.089 -0.443 -15.975 1.00 31.02 163 THR A N 1
ATOM 1270 C CA . THR A 1 163 ? -9.220 0.369 -15.486 1.00 31.02 163 THR A CA 1
ATOM 1271 C C . THR A 1 163 ? -9.836 0.050 -14.116 1.00 31.02 163 THR A C 1
ATOM 1273 O O . THR A 1 163 ? -10.659 -0.856 -13.997 1.00 31.02 163 THR A O 1
ATOM 1276 N N . VAL A 1 164 ? -9.666 0.972 -13.158 1.00 29.50 164 VAL A N 1
ATOM 1277 C CA . VAL A 1 164 ? -10.802 1.395 -12.321 1.00 29.50 164 VAL A CA 1
ATOM 1278 C C . VAL A 1 164 ? -11.630 2.353 -13.174 1.00 29.50 164 VAL A C 1
ATOM 1280 O O . VAL A 1 164 ? -11.232 3.480 -13.465 1.00 29.50 164 VAL A O 1
ATOM 1283 N N . SER A 1 165 ? -12.769 1.871 -13.660 1.00 32.69 165 SER A N 1
ATOM 1284 C CA . SER A 1 165 ? -13.800 2.707 -14.266 1.00 32.69 165 SER A CA 1
ATOM 1285 C C . SER A 1 165 ? -14.212 3.828 -13.305 1.00 32.69 165 SER A C 1
ATOM 1287 O O . SER A 1 165 ? -14.448 3.570 -12.125 1.00 32.69 165 SER A O 1
ATOM 1289 N N . LYS A 1 166 ? -14.329 5.050 -13.841 1.00 33.12 166 LYS A N 1
ATOM 1290 C CA . LYS A 1 166 ? -14.912 6.248 -13.210 1.00 33.12 166 LYS A CA 1
ATOM 1291 C C . LYS A 1 166 ? -16.170 5.935 -12.371 1.00 33.12 166 LYS A C 1
ATOM 1293 O O . LYS A 1 166 ? -16.892 4.991 -12.705 1.00 33.12 166 LYS A O 1
ATOM 1298 N N . PRO A 1 167 ? -16.485 6.749 -11.342 1.00 32.25 167 PRO A N 1
ATOM 1299 C CA . PRO A 1 167 ? -17.687 6.568 -10.537 1.00 32.25 167 PRO A CA 1
ATOM 1300 C C . PRO A 1 167 ? -18.927 6.568 -11.431 1.00 32.25 167 PRO A C 1
ATOM 1302 O O . PRO A 1 167 ? -19.089 7.420 -12.305 1.00 32.25 167 PRO A O 1
ATOM 1305 N N . VAL A 1 168 ? -19.787 5.576 -11.209 1.00 31.67 168 VAL A N 1
ATOM 1306 C CA . VAL A 1 168 ? -21.083 5.425 -11.868 1.00 31.67 168 VAL A CA 1
ATOM 1307 C C . VAL A 1 168 ? -21.912 6.677 -11.592 1.00 31.67 168 VAL A C 1
ATOM 1309 O O . VAL A 1 168 ? -22.480 6.825 -10.512 1.00 31.67 168 VAL A O 1
ATOM 1312 N N . SER A 1 169 ? -22.003 7.570 -12.577 1.00 33.91 169 SER A N 1
ATOM 1313 C CA . SER A 1 169 ? -23.090 8.534 -12.641 1.00 33.91 169 SER A CA 1
ATOM 1314 C C . SER A 1 169 ? -24.376 7.774 -12.963 1.00 33.91 169 SER A C 1
ATOM 1316 O O . SER A 1 169 ? -24.466 6.919 -13.850 1.00 33.91 169 SER A O 1
ATOM 1318 N N . SER A 1 170 ? -25.381 8.033 -12.145 1.00 43.62 170 SER A N 1
ATOM 1319 C CA . SER A 1 170 ? -26.687 7.400 -12.139 1.00 43.62 170 SER A CA 1
ATOM 1320 C C . SER A 1 170 ? -27.525 7.811 -13.349 1.00 43.62 170 SER A C 1
ATOM 1322 O O . SER A 1 170 ? -28.425 8.632 -13.210 1.00 43.62 170 SER A O 1
ATOM 1324 N N . THR A 1 171 ? -27.288 7.254 -14.542 1.00 41.81 171 THR A N 1
ATOM 1325 C CA . THR A 1 171 ? -28.256 7.375 -15.657 1.00 41.81 171 THR A CA 1
ATOM 1326 C C . THR A 1 171 ? -28.104 6.281 -16.723 1.00 41.81 171 THR A C 1
ATOM 1328 O O . THR A 1 171 ? -27.642 6.543 -17.823 1.00 41.81 171 THR A O 1
ATOM 1331 N N . ASN A 1 172 ? -28.490 5.032 -16.420 1.00 38.31 172 ASN A N 1
ATOM 1332 C CA . ASN A 1 172 ? -29.151 4.118 -17.383 1.00 38.31 172 ASN A CA 1
ATOM 1333 C C . ASN A 1 172 ? -29.395 2.723 -16.774 1.00 38.31 172 ASN A C 1
ATOM 1335 O O . ASN A 1 172 ? -28.683 1.760 -17.049 1.00 38.31 172 ASN A O 1
ATOM 1339 N N . ARG A 1 173 ? -30.438 2.582 -15.944 1.00 37.41 173 ARG A N 1
ATOM 1340 C CA . ARG A 1 173 ? -30.926 1.263 -15.482 1.00 37.41 173 ARG A CA 1
ATOM 1341 C C . ARG A 1 173 ? -32.118 0.717 -16.281 1.00 37.41 173 ARG A C 1
ATOM 1343 O O . ARG A 1 173 ? -32.522 -0.417 -16.049 1.00 37.41 173 ARG A O 1
ATOM 1350 N N . GLN A 1 174 ? -32.660 1.457 -17.251 1.00 42.72 174 GLN A N 1
ATOM 1351 C CA . GLN A 1 174 ? -33.877 1.033 -17.965 1.00 42.72 174 GLN A CA 1
ATOM 1352 C C . GLN A 1 174 ? -33.621 0.212 -19.246 1.00 42.72 174 GLN A C 1
ATOM 1354 O O . GLN A 1 174 ? -34.471 -0.582 -19.652 1.00 42.72 174 GLN A O 1
ATOM 1359 N N . THR A 1 175 ? -32.446 0.306 -19.874 1.00 40.56 175 THR A N 1
ATOM 1360 C CA . THR A 1 175 ? -32.174 -0.367 -21.163 1.00 40.56 175 THR A CA 1
ATOM 1361 C C . THR A 1 175 ? -31.712 -1.824 -21.021 1.00 40.56 175 THR A C 1
ATOM 1363 O O . THR A 1 175 ? -32.057 -2.671 -21.852 1.00 40.56 175 THR A O 1
ATOM 1366 N N . THR A 1 176 ? -31.013 -2.178 -19.940 1.00 39.50 176 THR A N 1
ATOM 1367 C CA . THR A 1 176 ? -30.514 -3.546 -19.697 1.00 39.50 176 THR A CA 1
ATOM 1368 C C . THR A 1 176 ? -31.590 -4.510 -19.188 1.00 39.50 176 THR A C 1
ATOM 1370 O O . THR A 1 176 ? -31.560 -5.694 -19.538 1.00 39.50 176 THR A O 1
ATOM 1373 N N . GLN A 1 177 ? -32.609 -4.030 -18.465 1.00 47.16 177 GLN A N 1
ATOM 1374 C CA . GLN A 1 177 ? -33.763 -4.861 -18.088 1.00 47.16 177 GLN A CA 1
ATOM 1375 C C . GLN A 1 177 ? -34.641 -5.219 -19.301 1.00 47.16 177 GLN A C 1
ATOM 1377 O O . GLN A 1 177 ? -35.029 -6.382 -19.442 1.00 47.16 177 GLN A O 1
ATOM 1382 N N . LYS A 1 178 ? -34.866 -4.289 -20.245 1.00 46.28 178 LYS A N 1
ATOM 1383 C CA . LYS A 1 178 ? -35.647 -4.559 -21.472 1.00 46.28 178 LYS A CA 1
ATOM 1384 C C . LYS A 1 178 ? -35.014 -5.649 -22.346 1.00 46.28 178 LYS A C 1
ATOM 1386 O O . LYS A 1 178 ? -35.722 -6.553 -22.795 1.00 46.28 178 LYS A O 1
ATOM 1391 N N . LYS A 1 179 ? -33.684 -5.643 -22.524 1.00 48.69 179 LYS A N 1
ATOM 1392 C CA . LYS A 1 179 ? -32.988 -6.700 -23.288 1.00 48.69 179 LYS A CA 1
ATOM 1393 C C . LYS A 1 179 ? -33.080 -8.066 -22.599 1.00 48.69 179 LYS A C 1
ATOM 1395 O O . LYS A 1 179 ? -33.358 -9.060 -23.264 1.00 48.69 179 LYS A O 1
ATOM 1400 N N . ARG A 1 180 ? -32.936 -8.140 -21.269 1.00 48.19 180 ARG A N 1
ATOM 1401 C CA . ARG A 1 180 ? -32.970 -9.423 -20.537 1.00 48.19 180 ARG A CA 1
ATOM 1402 C C . ARG A 1 180 ? -34.368 -10.063 -20.521 1.00 48.19 180 ARG A C 1
ATOM 1404 O O . ARG A 1 180 ? -34.475 -11.291 -20.567 1.00 48.19 180 ARG A O 1
ATOM 1411 N N . VAL A 1 181 ? -35.433 -9.254 -20.527 1.00 51.47 181 VAL A N 1
ATOM 1412 C CA . VAL A 1 181 ? -36.824 -9.733 -20.641 1.00 51.47 181 VAL A CA 1
ATOM 1413 C C . VAL A 1 181 ? -37.146 -10.193 -22.070 1.00 51.47 181 VAL A C 1
ATOM 1415 O O . VAL A 1 181 ? -37.725 -11.269 -22.242 1.00 51.47 181 VAL A O 1
ATOM 1418 N N . GLN A 1 182 ? -36.695 -9.472 -23.104 1.00 54.34 182 GLN A N 1
ATOM 1419 C CA . GLN A 1 182 ? -36.911 -9.880 -24.501 1.00 54.34 182 GLN A CA 1
ATOM 1420 C C . GLN A 1 182 ? -36.172 -11.175 -24.868 1.00 54.34 182 GLN A C 1
ATOM 1422 O O . GLN A 1 182 ? -36.737 -12.029 -25.560 1.00 54.34 182 GLN A O 1
ATOM 1427 N N . THR A 1 183 ? -34.951 -11.383 -24.363 1.00 50.88 183 THR A N 1
ATOM 1428 C CA . THR A 1 183 ? -34.211 -12.629 -24.617 1.00 50.88 183 THR A CA 1
ATOM 1429 C C . THR A 1 183 ? -34.898 -13.823 -23.950 1.00 50.88 183 THR A C 1
ATOM 1431 O O . THR A 1 183 ? -35.084 -14.850 -24.599 1.00 50.88 183 THR A O 1
ATOM 1434 N N . LYS A 1 184 ? -35.398 -13.685 -22.710 1.00 54.12 184 LYS A N 1
ATOM 1435 C CA . LYS A 1 184 ? -36.145 -14.764 -22.031 1.00 54.12 184 LYS A CA 1
ATOM 1436 C C . LYS A 1 184 ? -37.468 -15.115 -22.732 1.00 54.12 184 LYS A C 1
ATOM 1438 O O . LYS A 1 184 ? -37.831 -16.294 -22.785 1.00 54.12 184 LYS A O 1
ATOM 1443 N N . GLN A 1 185 ? -38.170 -14.140 -23.317 1.00 55.84 185 GLN A N 1
ATOM 1444 C CA . GLN A 1 185 ? -39.403 -14.401 -24.076 1.00 55.84 185 GLN A CA 1
ATOM 1445 C C . GLN A 1 185 ? -39.138 -15.104 -25.420 1.00 55.84 185 GLN A C 1
ATOM 1447 O O . GLN A 1 185 ? -39.873 -16.031 -25.779 1.00 55.84 185 GLN A O 1
ATOM 1452 N N . LYS A 1 186 ? -38.054 -14.757 -26.134 1.00 56.69 186 LYS A N 1
ATOM 1453 C CA . LYS A 1 186 ? -37.665 -15.449 -27.379 1.00 56.69 186 LYS A CA 1
ATOM 1454 C C . LYS A 1 186 ? -37.295 -16.918 -27.135 1.00 56.69 186 LYS A C 1
ATOM 1456 O O . LYS A 1 186 ? -37.720 -17.784 -27.907 1.00 56.69 186 LYS A O 1
ATOM 1461 N N . THR A 1 187 ? -36.604 -17.236 -26.037 1.00 55.81 187 THR A N 1
ATOM 1462 C CA . THR A 1 187 ? -36.235 -18.627 -25.710 1.00 55.81 187 THR A CA 1
ATOM 1463 C C . THR A 1 187 ? -37.454 -19.477 -25.331 1.00 55.81 187 THR A C 1
ATOM 1465 O O . THR A 1 187 ? -37.572 -20.618 -25.785 1.00 55.81 187 THR A O 1
ATOM 1468 N N . LYS A 1 188 ? -38.430 -18.915 -24.595 1.00 56.25 188 LYS A N 1
ATOM 1469 C CA . LYS A 1 188 ? -39.699 -19.611 -24.296 1.00 56.25 188 LYS A CA 1
A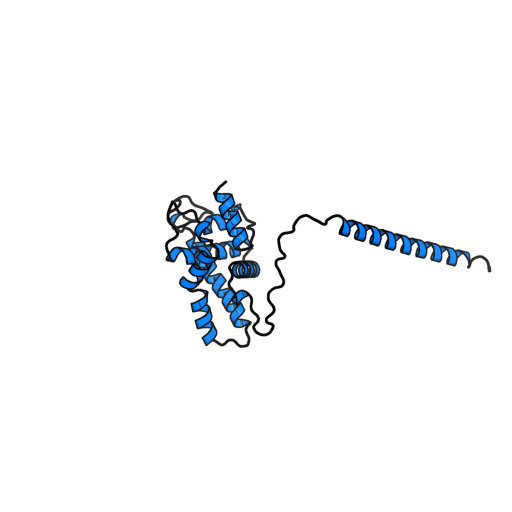TOM 1470 C C . LYS A 1 188 ? -40.520 -19.902 -25.562 1.00 56.25 188 LYS A C 1
ATOM 1472 O O . LYS A 1 188 ? -41.010 -21.022 -25.718 1.00 56.25 188 LYS A O 1
ATOM 1477 N N . LYS A 1 189 ? -40.616 -18.953 -26.504 1.00 58.22 189 LYS A N 1
ATOM 1478 C CA . LYS A 1 189 ? -41.391 -19.129 -27.753 1.00 58.22 189 LYS A CA 1
ATOM 1479 C C . LYS A 1 189 ? -40.765 -20.179 -28.690 1.00 58.22 189 LYS A C 1
ATOM 1481 O O . LYS A 1 189 ? -41.491 -20.955 -29.315 1.00 58.22 189 LYS A O 1
ATOM 1486 N N . LYS A 1 190 ? -39.427 -20.280 -28.734 1.00 57.00 190 LYS A N 1
ATOM 1487 C CA . LYS A 1 190 ? -38.706 -21.305 -29.520 1.00 57.00 190 LYS A CA 1
ATOM 1488 C C . LYS A 1 190 ? -38.917 -22.721 -28.960 1.00 57.00 190 LYS A C 1
ATOM 1490 O O . LYS A 1 190 ? -39.147 -23.654 -29.730 1.00 57.00 190 LYS A O 1
ATOM 1495 N N . ASN A 1 191 ? -38.943 -22.875 -27.634 1.00 56.31 191 ASN A N 1
ATOM 1496 C CA . ASN A 1 191 ? -39.186 -24.173 -26.994 1.00 56.31 191 ASN A CA 1
ATOM 1497 C C . ASN A 1 191 ? -40.644 -24.650 -27.122 1.00 56.31 191 ASN A C 1
ATOM 1499 O O . ASN A 1 191 ? -40.879 -25.846 -27.299 1.00 56.31 191 ASN A O 1
ATOM 1503 N N . GLN A 1 192 ? -41.624 -23.739 -27.129 1.00 59.53 192 GLN A N 1
ATOM 1504 C CA . GLN A 1 192 ? -43.025 -24.103 -27.382 1.00 59.53 192 GLN A CA 1
ATOM 1505 C C . GLN A 1 192 ? -43.272 -24.549 -28.835 1.00 59.53 192 GLN A C 1
ATOM 1507 O O . GLN A 1 192 ? -43.991 -25.525 -29.055 1.00 59.53 192 GLN A O 1
ATOM 1512 N N . ARG A 1 193 ? -42.628 -23.914 -29.830 1.00 59.44 193 ARG A N 1
ATOM 1513 C CA . ARG A 1 193 ? -42.709 -24.354 -31.239 1.00 59.44 193 ARG A CA 1
ATOM 1514 C C . ARG A 1 193 ? -42.084 -25.737 -31.458 1.00 59.44 193 ARG A C 1
ATOM 1516 O O . ARG A 1 193 ? -42.688 -26.566 -32.134 1.00 59.44 193 ARG A O 1
ATOM 1523 N N . LYS A 1 194 ? -40.940 -26.039 -30.823 1.00 58.75 194 LYS A N 1
ATOM 1524 C CA . LYS A 1 194 ? -40.338 -27.388 -30.880 1.00 58.75 194 LYS A CA 1
ATOM 1525 C C . LYS A 1 194 ? -41.248 -28.463 -30.269 1.00 58.75 194 LYS A C 1
ATOM 1527 O O . LYS A 1 194 ? -41.375 -29.539 -30.849 1.00 58.75 194 LYS A O 1
ATOM 1532 N N . LYS A 1 195 ? -41.929 -28.174 -29.150 1.00 60.06 195 LYS A N 1
ATOM 1533 C CA . LYS A 1 195 ? -42.889 -29.118 -28.543 1.00 60.06 195 LYS A CA 1
ATOM 1534 C C . LYS A 1 195 ? -44.132 -29.349 -29.417 1.00 60.06 195 LYS A C 1
ATOM 1536 O O . LYS A 1 195 ? -44.551 -30.496 -29.544 1.00 60.06 195 LYS A O 1
ATOM 1541 N N . LYS A 1 196 ? -44.682 -28.314 -30.073 1.00 59.56 196 LYS A N 1
ATOM 1542 C CA . LYS A 1 196 ? -45.825 -28.474 -30.999 1.00 59.56 196 LYS A CA 1
ATOM 1543 C C . LYS A 1 196 ? -45.469 -29.286 -32.253 1.00 59.56 196 LYS A C 1
ATOM 1545 O O . LYS A 1 196 ? -46.237 -30.170 -32.623 1.00 59.56 196 LYS A O 1
ATOM 1550 N N . ASN A 1 197 ? -44.290 -29.079 -32.846 1.00 58.19 197 ASN A N 1
ATOM 1551 C CA . ASN A 1 197 ? -43.867 -29.853 -34.023 1.00 58.19 197 ASN A CA 1
ATOM 1552 C C . ASN A 1 197 ? -43.576 -31.326 -33.694 1.00 58.19 197 ASN A C 1
ATOM 1554 O O . ASN A 1 197 ? -43.895 -32.199 -34.495 1.00 58.19 197 ASN A O 1
ATOM 1558 N N . LYS A 1 198 ? -43.055 -31.628 -32.495 1.00 58.78 198 LYS A N 1
ATOM 1559 C CA . LYS A 1 198 ? -42.862 -33.019 -32.044 1.00 58.78 198 LYS A CA 1
ATOM 1560 C C . LYS A 1 198 ? -44.194 -33.745 -31.789 1.00 58.78 198 LYS A C 1
ATOM 1562 O O . LYS A 1 198 ? -44.249 -34.957 -31.952 1.00 58.78 198 LYS A O 1
ATOM 1567 N N . LYS A 1 199 ? -45.262 -33.017 -31.427 1.00 58.31 199 LYS A N 1
ATOM 1568 C CA . LYS A 1 199 ? -46.608 -33.585 -31.233 1.00 58.31 199 LYS A CA 1
ATOM 1569 C C . LYS A 1 199 ? -47.317 -33.857 -32.571 1.00 58.31 199 LYS A C 1
ATOM 1571 O O . LYS A 1 199 ? -47.846 -34.945 -32.734 1.00 58.31 199 LYS A O 1
ATOM 1576 N N . LYS A 1 200 ? -47.216 -32.949 -33.557 1.00 58.47 200 LYS A N 1
ATOM 1577 C CA . LYS A 1 200 ? -47.750 -33.166 -34.923 1.00 58.47 200 LYS A CA 1
ATOM 1578 C C . LYS A 1 200 ? -47.081 -34.328 -35.671 1.00 58.47 200 LYS A C 1
ATOM 1580 O O . LYS A 1 200 ? -47.743 -35.035 -36.416 1.00 58.47 200 LYS A O 1
ATOM 1585 N N . LYS A 1 201 ? -45.781 -34.559 -35.446 1.00 58.12 201 LYS A N 1
ATOM 1586 C CA . LYS A 1 201 ? -45.049 -35.676 -36.071 1.00 58.12 201 LYS A CA 1
ATOM 1587 C C . LYS A 1 201 ? -45.358 -37.048 -35.450 1.00 58.12 201 LYS A C 1
ATOM 1589 O O . LYS A 1 201 ? -44.965 -38.048 -36.024 1.00 58.12 201 LYS A O 1
ATOM 1594 N N . LYS A 1 202 ? -46.024 -37.090 -34.286 1.00 57.94 202 LYS A N 1
ATOM 1595 C CA . LYS A 1 202 ? -46.506 -38.329 -33.651 1.00 57.94 202 LYS A CA 1
ATOM 1596 C C . LYS A 1 202 ? -47.942 -38.690 -34.044 1.00 57.94 202 LYS A C 1
ATOM 1598 O O . LYS A 1 202 ? -48.306 -39.845 -33.911 1.00 57.94 202 LYS A O 1
ATOM 1603 N N . THR A 1 203 ? -48.743 -37.729 -34.502 1.00 55.91 203 THR A N 1
ATOM 1604 C CA . THR A 1 203 ? -50.114 -37.982 -34.978 1.00 55.91 203 THR A CA 1
ATOM 1605 C C . THR A 1 203 ? -50.162 -38.400 -36.450 1.00 55.91 203 THR A C 1
ATOM 1607 O O . THR A 1 203 ? -51.049 -39.145 -36.820 1.00 55.91 203 THR A O 1
ATOM 1610 N N . ALA A 1 204 ? -49.182 -38.003 -37.272 1.00 55.50 204 ALA A N 1
ATOM 1611 C CA . ALA A 1 204 ? -49.113 -38.393 -38.689 1.00 55.50 204 ALA A CA 1
ATOM 1612 C C . ALA A 1 204 ? -48.603 -39.832 -38.933 1.00 55.50 204 ALA A C 1
ATOM 1614 O O . ALA A 1 204 ? -48.659 -40.321 -40.052 1.00 55.50 204 ALA A O 1
ATOM 1615 N N . THR A 1 205 ? -48.088 -40.510 -37.905 1.00 54.62 205 THR A N 1
ATOM 1616 C CA . THR A 1 205 ? -47.656 -41.919 -37.969 1.00 54.62 205 THR A CA 1
ATOM 1617 C C . THR A 1 205 ? -48.728 -42.902 -37.489 1.00 54.62 205 THR A C 1
ATOM 1619 O O . THR A 1 205 ? -48.449 -44.091 -37.413 1.00 54.62 205 THR A O 1
ATOM 1622 N N . ALA A 1 206 ? -49.933 -42.420 -37.167 1.00 54.47 206 ALA A N 1
ATOM 1623 C CA . ALA A 1 206 ? -51.052 -43.234 -36.686 1.00 54.47 206 ALA A CA 1
ATOM 1624 C C . ALA A 1 206 ? -52.226 -43.340 -37.687 1.00 54.47 206 ALA A C 1
ATOM 1626 O O . ALA A 1 206 ? -53.247 -43.911 -37.335 1.00 54.47 206 ALA A O 1
ATOM 1627 N N . GLU A 1 207 ? -52.092 -42.815 -38.913 1.00 52.59 207 GLU A N 1
ATOM 1628 C CA . GLU A 1 207 ? -53.124 -42.887 -39.976 1.00 52.59 207 GLU A CA 1
ATOM 1629 C C . GLU A 1 207 ? -52.705 -43.754 -41.186 1.00 52.59 207 GLU A C 1
ATOM 1631 O O . GLU A 1 207 ? -53.344 -43.719 -42.231 1.00 52.59 207 GLU A O 1
ATOM 1636 N N . HIS A 1 208 ? -51.649 -44.564 -41.056 1.00 55.38 208 HIS A N 1
ATOM 1637 C CA . HIS A 1 208 ? -51.273 -45.585 -42.051 1.00 55.38 208 HIS A CA 1
ATOM 1638 C C . HIS A 1 208 ? -51.006 -46.953 -41.399 1.00 55.38 208 HIS A C 1
ATOM 1640 O O . HIS A 1 208 ? -50.025 -47.628 -41.712 1.00 55.38 208 HIS A O 1
ATOM 1646 N N . ALA A 1 209 ? -51.883 -47.340 -40.473 1.00 46.31 209 ALA A N 1
ATOM 1647 C CA . ALA A 1 209 ? -52.034 -48.708 -39.988 1.00 46.31 209 ALA A CA 1
ATOM 1648 C C . ALA A 1 209 ? -53.511 -49.094 -40.080 1.00 46.31 209 ALA A C 1
ATOM 1650 O O . ALA A 1 209 ? -54.341 -48.234 -39.704 1.00 46.31 209 ALA A O 1
#

Nearest PDB structures (foldseek):
  2ez6-assembly1_B  TM=8.372E-01  e=3.624E-05  Aquifex aeolicus
  1yz9-assembly1_B  TM=7.873E-01  e=3.283E-05  Aquifex aeolicus
  1i4s-assembly1_A  TM=8.300E-01  e=8.806E-05  Aquifex aeolicus
  1yyw-assembly1_B  TM=7.213E-01  e=4.268E-04  Aquifex aeolicus
  3rv0-assembly1_A  TM=7.539E-01  e=4.786E-03  Vanderwaltozyma polyspora DSM 70294

pLDDT: mean 73.9, std 20.06, range [29.5, 98.56]

Sequence (209 aa):
MEQSKQLNQVETIIAYRFSKPDKAYLKEALRTFKDDQSPVAGHRAKDGNRKLAIIGDAIMAVVVAEYWYSDKDSSIRDWAAMHHNRLSNHYLRSIVLRTGLDFCVKCHGHQPSKDKAGTLLEAVIGAVYLDSDCNLSAVRNAMVALGFAEVVVDKKTGIYGKTVSKPVSSTNRQTTQKKRVQTKQKTKKKNQRKKKNKKKKKTATAEHA